Protein AF-A0A914HSD2-F1 (afdb_monomer_lite)

Structure (mmCIF, N/CA/C/O backbone):
data_AF-A0A914HSD2-F1
#
_entry.id   AF-A0A914HSD2-F1
#
loop_
_atom_site.group_PDB
_atom_site.id
_atom_site.type_symbol
_atom_site.label_atom_id
_atom_site.label_alt_id
_atom_site.label_comp_id
_atom_site.label_asym_id
_atom_site.label_entity_id
_atom_site.label_seq_id
_atom_site.pdbx_PDB_ins_code
_atom_site.Cartn_x
_atom_site.Cartn_y
_atom_site.Cartn_z
_atom_site.occupancy
_atom_site.B_iso_or_equiv
_atom_site.auth_seq_id
_atom_site.auth_comp_id
_atom_site.auth_asym_id
_atom_site.auth_atom_id
_atom_site.pdbx_PDB_model_num
ATOM 1 N N . MET A 1 1 ? 16.384 67.967 8.293 1.00 44.09 1 MET A N 1
ATOM 2 C CA . MET A 1 1 ? 16.873 67.241 7.098 1.00 44.09 1 MET A CA 1
ATOM 3 C C . MET A 1 1 ? 16.297 65.832 7.195 1.00 44.09 1 MET A C 1
ATOM 5 O O . MET A 1 1 ? 16.687 65.128 8.105 1.00 44.09 1 MET A O 1
ATOM 9 N N . LYS A 1 2 ? 15.168 65.457 6.571 1.00 60.72 2 LYS A N 1
ATOM 10 C CA . LYS A 1 2 ? 14.928 65.227 5.128 1.00 60.72 2 LYS A CA 1
ATOM 11 C C . LYS A 1 2 ? 16.154 64.627 4.438 1.00 60.72 2 LYS A C 1
ATOM 13 O O . LYS A 1 2 ? 17.078 65.390 4.214 1.00 60.72 2 LYS A O 1
ATOM 18 N N . TYR A 1 3 ? 16.138 63.322 4.150 1.00 44.22 3 TYR A N 1
ATOM 19 C CA . TYR A 1 3 ? 16.200 62.764 2.791 1.00 44.22 3 TYR A CA 1
ATOM 20 C C . TYR A 1 3 ? 15.709 61.309 2.767 1.00 44.22 3 TYR A C 1
ATOM 22 O O . TYR A 1 3 ? 15.822 60.561 3.732 1.00 44.22 3 TYR A O 1
ATOM 30 N N . SER A 1 4 ? 15.094 60.996 1.637 1.00 52.50 4 SER A N 1
ATOM 31 C CA . SER A 1 4 ? 14.402 59.787 1.215 1.00 52.50 4 SER A CA 1
ATOM 32 C C . SER A 1 4 ? 15.121 59.230 -0.013 1.00 52.50 4 SER A C 1
ATOM 34 O O . SER A 1 4 ? 15.393 60.026 -0.904 1.00 52.50 4 SER A O 1
ATOM 36 N N . GLU A 1 5 ? 15.312 57.915 -0.131 1.00 51.34 5 GLU A N 1
ATOM 37 C CA . GLU A 1 5 ? 15.675 57.228 -1.391 1.00 51.34 5 GLU A CA 1
ATOM 38 C C . GLU A 1 5 ? 15.352 55.728 -1.226 1.00 51.34 5 GLU A C 1
ATOM 40 O O . GLU A 1 5 ? 15.910 55.058 -0.368 1.00 51.34 5 GLU A O 1
ATOM 45 N N . LYS A 1 6 ? 14.202 55.244 -1.717 1.00 55.50 6 LYS A N 1
ATOM 46 C CA . LYS A 1 6 ? 13.920 54.684 -3.058 1.00 55.50 6 LYS A CA 1
ATOM 47 C C . LYS A 1 6 ? 14.786 53.469 -3.433 1.00 55.50 6 LYS A C 1
ATOM 49 O O . LYS A 1 6 ? 15.810 53.610 -4.084 1.00 55.50 6 LYS A O 1
ATOM 54 N N . ALA A 1 7 ? 14.273 52.270 -3.149 1.00 49.66 7 ALA A N 1
ATOM 55 C CA . ALA A 1 7 ? 14.663 51.038 -3.835 1.00 49.66 7 ALA A CA 1
ATOM 56 C C . ALA A 1 7 ? 13.572 50.663 -4.853 1.00 49.66 7 ALA A C 1
ATOM 58 O O . ALA A 1 7 ? 12.463 50.271 -4.486 1.00 49.66 7 ALA A O 1
ATOM 59 N N . GLY A 1 8 ? 13.875 50.841 -6.141 1.00 50.25 8 GLY A N 1
ATOM 60 C CA . GLY A 1 8 ? 13.064 50.360 -7.255 1.00 50.25 8 GLY A CA 1
ATOM 61 C C . GLY A 1 8 ? 13.482 48.941 -7.632 1.00 50.25 8 GLY A C 1
ATOM 62 O O . GLY A 1 8 ? 14.566 48.745 -8.166 1.00 50.25 8 GLY A O 1
ATOM 63 N N . GLY A 1 9 ? 12.622 47.961 -7.355 1.00 51.41 9 GLY A N 1
ATOM 64 C CA . GLY A 1 9 ? 12.762 46.588 -7.839 1.00 51.41 9 GLY A CA 1
ATOM 65 C C . GLY A 1 9 ? 11.861 46.361 -9.049 1.00 51.41 9 GLY A C 1
ATOM 66 O O . GLY A 1 9 ? 10.637 46.316 -8.921 1.00 51.41 9 GLY A O 1
ATOM 67 N N . THR A 1 10 ? 12.457 46.228 -10.230 1.00 52.94 10 THR A N 1
ATOM 68 C CA . THR A 1 10 ? 11.781 45.826 -11.465 1.00 52.94 10 THR A CA 1
ATOM 69 C C . THR A 1 10 ? 11.385 44.350 -11.376 1.00 52.94 10 THR A C 1
ATOM 71 O O . THR A 1 10 ? 12.225 43.456 -11.322 1.00 52.94 10 THR A O 1
ATOM 74 N N . LYS A 1 11 ? 10.076 44.075 -11.348 1.00 44.94 11 LYS A N 1
ATOM 75 C CA . LYS A 1 11 ? 9.539 42.713 -11.455 1.00 44.94 11 LYS A CA 1
ATOM 76 C C . LYS A 1 11 ? 9.678 42.231 -12.898 1.00 44.94 11 LYS A C 1
ATOM 78 O O . LYS A 1 11 ? 8.944 42.684 -13.775 1.00 44.94 11 LYS A O 1
ATOM 83 N N . ALA A 1 12 ? 10.600 41.302 -13.133 1.00 50.25 12 ALA A N 1
ATOM 84 C CA . ALA A 1 12 ? 10.649 40.530 -14.365 1.00 50.25 12 ALA A CA 1
ATOM 85 C C . ALA A 1 12 ? 9.404 39.630 -14.457 1.00 50.25 12 ALA A C 1
ATOM 87 O O . ALA A 1 12 ? 9.080 38.884 -13.533 1.00 50.25 12 ALA A O 1
ATOM 88 N N . LYS A 1 13 ? 8.6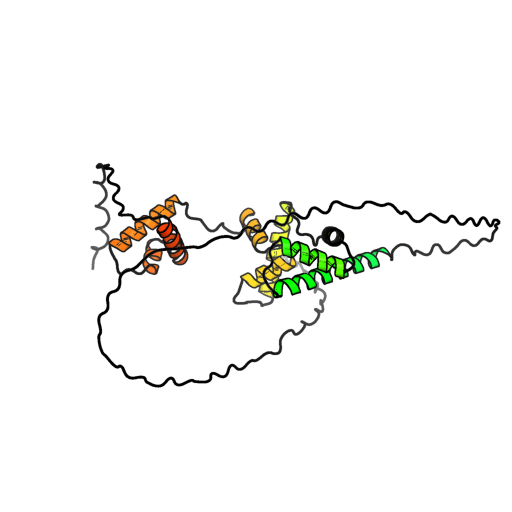84 39.741 -15.574 1.00 60.56 13 LYS A N 1
ATOM 89 C CA . LYS A 1 13 ? 7.524 38.914 -15.917 1.00 60.56 13 LYS A CA 1
ATOM 90 C C . LYS A 1 13 ? 8.030 37.531 -16.361 1.00 60.56 13 LYS A C 1
ATOM 92 O O . LYS A 1 13 ? 8.818 37.490 -17.306 1.00 60.56 13 LYS A O 1
ATOM 97 N N . PRO A 1 14 ? 7.621 36.419 -15.727 1.00 58.62 14 PRO A N 1
ATOM 98 C CA . PRO A 1 14 ? 8.045 35.096 -16.169 1.00 58.62 14 PRO A CA 1
ATOM 99 C C . PRO A 1 14 ? 7.424 34.737 -17.534 1.00 58.62 14 PRO A C 1
ATOM 101 O O . PRO A 1 14 ? 6.339 35.231 -17.870 1.00 58.62 14 PRO A O 1
ATOM 104 N N . PRO A 1 15 ? 8.114 33.905 -18.336 1.00 55.47 15 PRO A N 1
ATOM 105 C CA . PRO A 1 15 ? 7.670 33.514 -19.666 1.00 55.47 15 PRO A CA 1
ATOM 106 C C . PRO A 1 15 ? 6.387 32.680 -19.606 1.00 55.47 15 PRO A C 1
ATOM 108 O O . PRO A 1 15 ? 6.179 31.847 -18.727 1.00 55.47 15 PRO A O 1
ATOM 111 N N . ASN A 1 16 ? 5.518 32.945 -20.576 1.00 47.56 16 ASN A N 1
ATOM 112 C CA . ASN A 1 16 ? 4.202 32.347 -20.729 1.00 47.56 16 ASN A CA 1
ATOM 113 C C . ASN A 1 16 ? 4.356 30.880 -21.178 1.00 47.56 16 ASN A C 1
ATOM 115 O O . ASN A 1 16 ? 4.526 30.607 -22.367 1.00 47.56 16 ASN A O 1
ATOM 119 N N . LEU A 1 17 ? 4.354 29.943 -20.226 1.00 44.69 17 LEU A N 1
ATOM 120 C CA . LEU A 1 17 ? 4.334 28.506 -20.502 1.00 44.69 17 LEU A CA 1
ATOM 121 C C . LEU A 1 17 ? 2.948 28.120 -21.025 1.00 44.69 17 LEU A C 1
ATOM 123 O O . LEU A 1 17 ? 1.971 28.025 -20.283 1.00 44.69 17 LEU A O 1
ATOM 127 N N . LYS A 1 18 ? 2.871 27.922 -22.340 1.00 53.47 18 LYS A N 1
ATOM 128 C CA . LYS A 1 18 ? 1.690 27.427 -23.044 1.00 53.47 18 LYS A CA 1
ATOM 129 C C . LYS A 1 18 ? 1.504 25.949 -22.683 1.00 53.47 18 LYS A C 1
ATOM 131 O O . LYS A 1 18 ? 2.162 25.085 -23.254 1.00 53.47 18 LYS A O 1
ATOM 136 N N . MET A 1 19 ? 0.653 25.667 -21.699 1.00 52.56 19 MET A N 1
ATOM 137 C CA . MET A 1 19 ? 0.287 24.296 -21.342 1.00 52.56 19 MET A CA 1
ATOM 138 C C . MET A 1 19 ? -0.487 23.611 -22.485 1.00 52.56 19 MET A C 1
ATOM 140 O O . MET A 1 19 ? -1.334 24.259 -23.109 1.00 52.56 19 MET A O 1
ATOM 144 N N . PRO A 1 20 ? -0.241 22.315 -22.760 1.00 55.56 20 PRO A N 1
ATOM 145 C CA . PRO A 1 20 ? -1.068 21.530 -23.670 1.00 55.56 20 PRO A CA 1
ATOM 146 C C . PRO A 1 20 ? -2.467 21.297 -23.079 1.00 55.56 20 PRO A C 1
ATOM 148 O O . PRO A 1 20 ? -2.640 21.176 -21.865 1.00 55.56 20 PRO A O 1
ATOM 151 N N . ALA A 1 21 ? -3.472 21.269 -23.956 1.00 52.69 21 ALA A N 1
ATOM 152 C CA . ALA A 1 21 ? -4.875 21.109 -23.590 1.00 52.69 21 ALA A CA 1
ATOM 153 C C . ALA A 1 21 ? -5.136 19.766 -22.873 1.00 52.69 21 ALA A C 1
ATOM 155 O O . ALA A 1 21 ? -4.546 18.753 -23.253 1.00 52.69 21 ALA A O 1
ATOM 156 N N . PRO A 1 22 ? -6.035 19.728 -21.872 1.00 45.62 22 PRO A N 1
ATOM 157 C CA . PRO A 1 22 ? -6.409 18.487 -21.208 1.00 45.62 22 PRO A CA 1
ATOM 158 C C . PRO A 1 22 ? -7.180 17.573 -22.167 1.00 45.62 22 PRO A C 1
ATOM 160 O O . PRO A 1 22 ? -8.190 17.962 -22.757 1.00 45.62 22 PRO A O 1
ATOM 163 N N . THR A 1 23 ? -6.702 16.339 -22.305 1.00 51.25 23 THR A N 1
ATOM 164 C CA . THR A 1 23 ? -7.373 15.269 -23.046 1.00 51.25 23 THR A CA 1
ATOM 165 C C . THR A 1 23 ? -8.713 14.944 -22.386 1.00 51.25 23 THR A C 1
ATOM 167 O O . THR A 1 23 ? -8.767 14.491 -21.243 1.00 51.25 23 THR A O 1
ATOM 170 N N . ASN A 1 24 ? -9.798 15.180 -23.123 1.00 44.50 24 ASN A N 1
ATOM 171 C CA . ASN A 1 24 ? -11.169 14.833 -22.757 1.00 44.50 24 ASN A CA 1
ATOM 172 C C . ASN A 1 24 ? -11.310 13.306 -22.614 1.00 44.50 24 ASN A C 1
ATOM 174 O O . ASN A 1 24 ? -11.428 12.598 -23.611 1.00 44.50 24 ASN A O 1
ATOM 178 N N . PHE A 1 25 ? -11.335 12.796 -21.383 1.00 45.09 25 PHE A N 1
ATOM 179 C CA . PHE A 1 25 ? -11.810 11.445 -21.086 1.00 45.09 25 PHE A CA 1
ATOM 180 C C . PHE A 1 25 ? -13.113 11.537 -20.301 1.00 45.09 25 PHE A C 1
ATOM 182 O O . PHE A 1 25 ? -13.110 11.720 -19.086 1.00 45.09 25 PHE A O 1
ATOM 189 N N . GLY A 1 26 ? -14.235 11.387 -21.002 1.00 41.84 26 GLY A N 1
ATOM 190 C CA . GLY A 1 26 ? -15.508 11.127 -20.345 1.00 41.84 26 GLY A CA 1
ATOM 191 C C . GLY A 1 26 ? -16.720 11.443 -21.197 1.00 41.84 26 GLY A C 1
ATOM 192 O O . GLY A 1 26 ? -17.300 12.505 -21.021 1.00 41.84 26 GLY A O 1
ATOM 193 N N . GLN A 1 27 ? -17.157 10.495 -22.031 1.00 40.59 27 GLN A N 1
ATOM 194 C CA . GLN A 1 27 ? -18.577 10.328 -22.355 1.00 40.59 27 GLN A CA 1
ATOM 195 C C . GLN A 1 27 ? -18.916 8.850 -22.595 1.00 40.59 27 GLN A C 1
ATOM 197 O O . GLN A 1 27 ? -18.142 8.120 -23.205 1.00 40.59 27 GLN A O 1
ATOM 202 N N . ASN A 1 28 ? -20.122 8.490 -22.141 1.00 39.31 28 ASN A N 1
ATOM 203 C CA . ASN A 1 28 ? -20.866 7.237 -22.304 1.00 39.31 28 ASN A CA 1
ATOM 204 C C . ASN A 1 28 ? -20.422 6.038 -21.458 1.00 39.31 28 ASN A C 1
ATOM 206 O O . ASN A 1 28 ? -19.431 5.396 -21.764 1.00 39.31 28 ASN A O 1
ATOM 210 N N . VAL A 1 29 ? -21.234 5.672 -20.453 1.00 43.09 29 VAL A N 1
ATOM 211 C CA . VAL A 1 29 ? -22.398 4.788 -20.674 1.00 43.09 29 VAL A CA 1
ATOM 212 C C . VAL A 1 29 ? -23.499 5.108 -19.648 1.00 43.09 29 VAL A C 1
ATOM 214 O O . VAL A 1 29 ? -23.297 4.986 -18.443 1.00 43.09 29 VAL A O 1
ATOM 217 N N . HIS A 1 30 ? -24.670 5.532 -20.126 1.00 39.72 30 HIS A N 1
ATOM 218 C CA . HIS A 1 30 ? -25.914 5.588 -19.356 1.00 39.72 30 HIS A CA 1
ATOM 219 C C . HIS A 1 30 ? -26.610 4.231 -19.548 1.00 39.72 30 HIS A C 1
ATOM 221 O O . HIS A 1 30 ? -26.885 3.845 -20.683 1.00 39.72 30 HIS A O 1
ATOM 227 N N . HIS A 1 31 ? -26.846 3.472 -18.478 1.00 45.62 31 HIS A N 1
ATOM 228 C CA . HIS A 1 31 ? -27.720 2.297 -18.518 1.00 45.62 31 HIS A CA 1
ATOM 229 C C . HIS A 1 31 ? -28.904 2.537 -17.585 1.00 45.62 31 HIS A C 1
ATOM 231 O O . HIS A 1 31 ? -28.764 2.570 -16.363 1.00 45.62 31 HIS A O 1
ATOM 237 N N . GLN A 1 32 ? -30.061 2.739 -18.216 1.00 38.09 32 GLN A N 1
ATOM 238 C CA . GLN A 1 32 ? -31.385 2.602 -17.625 1.00 38.09 32 GLN A CA 1
ATOM 239 C C . GLN A 1 32 ? -31.531 1.185 -17.066 1.00 38.09 32 GLN A C 1
ATOM 241 O O . GLN A 1 32 ? -31.312 0.206 -17.775 1.00 38.09 32 GLN A O 1
ATOM 246 N N . ILE A 1 33 ? -31.909 1.083 -15.795 1.00 44.09 33 ILE A N 1
ATOM 247 C CA . ILE A 1 33 ? -32.401 -0.160 -15.206 1.00 44.09 33 ILE A CA 1
ATOM 248 C C . ILE A 1 33 ? -33.897 0.041 -14.991 1.00 44.09 33 ILE A C 1
ATOM 250 O O . ILE A 1 33 ? -34.313 0.684 -14.023 1.00 44.09 33 ILE A O 1
ATOM 254 N N . ASP A 1 34 ? -34.688 -0.499 -15.913 1.00 36.62 34 ASP A N 1
ATOM 255 C CA . ASP A 1 34 ? -36.131 -0.635 -15.761 1.00 36.62 34 ASP A CA 1
ATOM 256 C C . ASP A 1 34 ? -36.434 -1.669 -14.671 1.00 36.62 34 ASP A C 1
ATOM 258 O O . ASP A 1 34 ? -36.041 -2.836 -14.741 1.00 36.62 34 ASP A O 1
ATOM 262 N N . ARG A 1 35 ? -37.140 -1.225 -13.629 1.00 38.66 35 ARG A N 1
ATOM 263 C CA . ARG A 1 35 ? -37.704 -2.094 -12.595 1.00 38.66 35 ARG A CA 1
ATOM 264 C C . ARG A 1 35 ? -39.019 -2.668 -13.107 1.00 38.66 35 ARG A C 1
ATOM 266 O O . ARG A 1 35 ? -40.023 -1.961 -13.129 1.00 38.66 35 ARG A O 1
ATOM 273 N N . GLN A 1 36 ? -39.035 -3.953 -13.451 1.00 41.47 36 GLN A N 1
ATOM 274 C CA . GLN A 1 36 ? -40.290 -4.689 -13.569 1.00 41.47 36 GLN A CA 1
ATOM 275 C C . GLN A 1 36 ? -40.781 -5.140 -12.192 1.00 41.47 36 GLN A C 1
ATOM 277 O O . GLN A 1 36 ? -40.080 -5.781 -11.411 1.00 41.47 36 GLN A O 1
ATOM 282 N N . ASN A 1 37 ? -42.012 -4.731 -11.917 1.00 37.03 37 ASN A N 1
ATOM 283 C CA . ASN A 1 37 ? -42.792 -4.947 -10.715 1.00 37.03 37 ASN A CA 1
ATOM 284 C C . ASN A 1 37 ? -43.479 -6.319 -10.842 1.00 37.03 37 ASN A C 1
ATOM 286 O O . ASN A 1 37 ? -44.374 -6.466 -11.670 1.00 37.03 37 ASN A O 1
ATOM 290 N N . THR A 1 38 ? -43.052 -7.330 -10.078 1.00 41.12 38 THR A N 1
ATOM 291 C CA . THR A 1 38 ? -43.742 -8.634 -10.036 1.00 41.12 38 THR A CA 1
ATOM 292 C C . THR A 1 38 ? -44.566 -8.727 -8.759 1.00 41.12 38 THR A C 1
ATOM 294 O O . THR A 1 38 ? -44.042 -8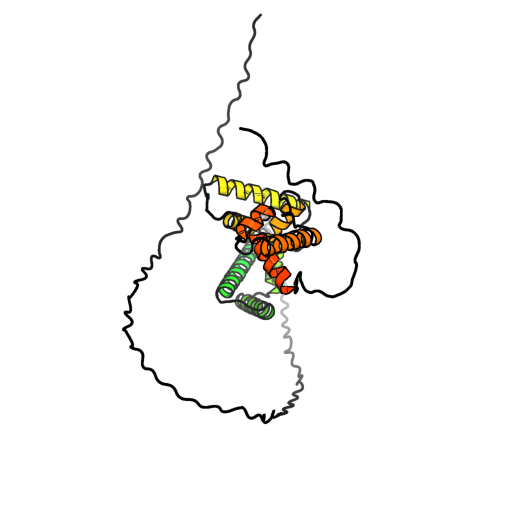.737 -7.647 1.00 41.12 38 THR A O 1
ATOM 297 N N . GLN A 1 39 ? -45.875 -8.757 -8.963 1.00 39.94 39 GLN A N 1
ATOM 298 C CA . GLN A 1 39 ? -46.938 -8.854 -7.976 1.00 39.94 39 GLN A CA 1
ATOM 299 C C . GLN A 1 39 ? -47.054 -10.321 -7.531 1.00 39.94 39 GLN A C 1
ATOM 301 O O . GLN A 1 39 ? -47.440 -11.172 -8.329 1.00 39.94 39 GLN A O 1
ATOM 306 N N . ILE A 1 40 ? -46.685 -10.640 -6.285 1.00 40.75 40 ILE A N 1
ATOM 307 C CA . ILE A 1 40 ? -46.896 -11.981 -5.718 1.00 40.75 40 ILE A CA 1
ATOM 308 C C . ILE A 1 40 ? -48.236 -11.993 -4.988 1.00 40.75 40 ILE A C 1
ATOM 310 O O . ILE A 1 40 ? -48.463 -11.232 -4.047 1.00 40.75 40 ILE A O 1
ATOM 314 N N . GLY A 1 41 ? -49.122 -12.845 -5.500 1.00 35.53 41 GLY A N 1
ATOM 315 C CA . GLY A 1 41 ? -50.454 -13.106 -4.987 1.00 35.53 41 GLY A CA 1
ATOM 316 C C . GLY A 1 41 ? -50.460 -13.846 -3.652 1.00 35.53 41 GLY A C 1
ATOM 317 O O . GLY A 1 41 ? -49.510 -14.516 -3.254 1.00 35.53 41 GLY A O 1
ATOM 318 N N . GLN A 1 42 ? -51.591 -13.666 -2.986 1.00 38.94 42 GLN A N 1
ATOM 319 C CA . GLN A 1 42 ? -52.006 -14.243 -1.718 1.00 38.94 42 GLN A CA 1
ATOM 320 C C . GLN A 1 42 ? -52.049 -15.777 -1.783 1.00 38.94 42 GLN A C 1
ATOM 322 O O . GLN A 1 42 ? -52.524 -16.341 -2.766 1.00 38.94 42 GLN A O 1
ATOM 327 N N . ILE A 1 43 ? -51.612 -16.439 -0.710 1.00 39.62 43 ILE A N 1
ATOM 328 C CA . ILE A 1 43 ? -51.926 -17.844 -0.430 1.00 39.62 43 ILE A CA 1
ATOM 329 C C . ILE A 1 43 ? -52.427 -17.902 1.017 1.00 39.62 43 ILE A C 1
ATOM 331 O O . ILE A 1 43 ? -51.756 -17.422 1.932 1.00 39.62 43 ILE A O 1
ATOM 335 N N . GLU A 1 44 ? -53.639 -18.425 1.186 1.00 41.09 44 GLU A N 1
ATOM 336 C CA . GLU A 1 44 ? -54.324 -18.645 2.462 1.00 41.09 44 GLU A CA 1
ATOM 337 C C . GLU A 1 44 ? -53.661 -19.750 3.310 1.00 41.09 44 GLU A C 1
ATOM 339 O O . GLU A 1 44 ? -52.963 -20.613 2.770 1.00 41.09 44 GLU A O 1
ATOM 344 N N . PRO A 1 45 ? -53.891 -19.770 4.638 1.00 50.28 45 PRO A N 1
ATOM 345 C CA . PRO A 1 45 ? -53.376 -20.808 5.521 1.00 50.28 45 PRO A CA 1
ATOM 346 C C . PRO A 1 45 ? -54.351 -21.989 5.623 1.00 50.28 45 PRO A C 1
ATOM 348 O O . PRO A 1 45 ? -55.537 -21.794 5.873 1.00 50.28 45 PRO A O 1
ATOM 351 N N . ASN A 1 46 ? -53.839 -23.219 5.547 1.00 33.25 46 ASN A N 1
ATOM 352 C CA . ASN A 1 46 ? -54.559 -24.395 6.036 1.00 33.25 46 ASN A CA 1
ATOM 353 C C . ASN A 1 46 ? -53.775 -25.076 7.161 1.00 33.25 46 ASN A C 1
ATOM 355 O O . ASN A 1 46 ? -52.598 -25.403 7.022 1.00 33.25 46 ASN A O 1
ATOM 359 N N . SER A 1 47 ? -54.479 -25.264 8.277 1.00 38.16 47 SER A N 1
ATOM 360 C CA . SER A 1 47 ? -54.094 -26.102 9.413 1.00 38.16 47 SER A CA 1
ATOM 361 C C . SER A 1 47 ? -54.185 -27.581 9.042 1.00 38.16 47 SER A C 1
ATOM 363 O O . SER A 1 47 ? -55.044 -27.958 8.247 1.00 38.16 47 SER A O 1
ATOM 365 N N . THR A 1 48 ? -53.385 -28.433 9.683 1.00 34.00 48 THR A N 1
ATOM 366 C CA . THR A 1 48 ? -53.833 -29.417 10.698 1.00 34.00 48 THR A CA 1
ATOM 367 C C . THR A 1 48 ? -52.664 -30.345 11.047 1.00 34.00 48 THR A C 1
ATOM 369 O O . THR A 1 48 ? -51.903 -30.767 10.179 1.00 34.00 48 THR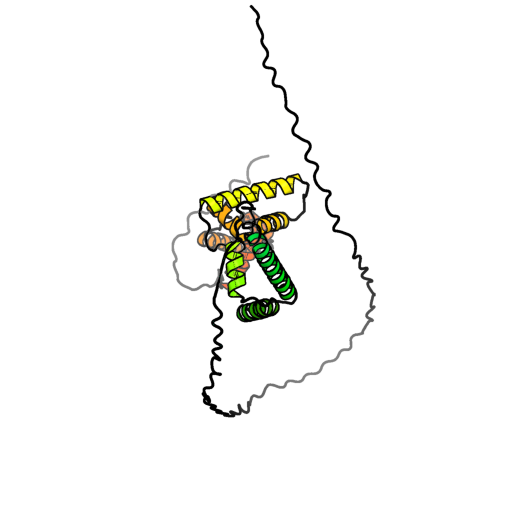 A O 1
ATOM 372 N N . ASP A 1 49 ? -52.552 -30.626 12.341 1.00 40.12 49 ASP A N 1
ATOM 373 C CA . ASP A 1 49 ? -51.668 -31.572 13.016 1.00 40.12 49 ASP A CA 1
ATOM 374 C C . ASP A 1 49 ? -51.513 -32.940 12.333 1.00 40.12 49 ASP A C 1
ATOM 376 O O . ASP A 1 49 ? -52.492 -33.513 11.852 1.00 40.12 49 ASP A O 1
ATOM 380 N N . GLN A 1 50 ? -50.317 -33.537 12.449 1.00 37.97 50 GLN A N 1
ATOM 381 C CA . GLN A 1 50 ? -50.194 -34.907 12.959 1.00 37.97 50 GLN A CA 1
ATOM 382 C C . GLN A 1 50 ? -48.764 -35.296 13.369 1.00 37.97 50 GLN A C 1
ATOM 384 O O . GLN A 1 50 ? -47.767 -34.970 12.731 1.00 37.97 50 GLN A O 1
ATOM 389 N N . LEU A 1 51 ? -48.741 -36.004 14.496 1.00 35.59 51 LEU A N 1
ATOM 390 C CA . LEU A 1 51 ? -47.632 -36.603 15.227 1.00 35.59 51 LEU A CA 1
ATOM 391 C C . LEU A 1 51 ? -46.910 -37.693 14.419 1.00 35.59 51 LEU A C 1
ATOM 393 O O . LEU A 1 51 ? -47.542 -38.444 13.683 1.00 35.59 51 LEU A O 1
ATOM 397 N N . GLY A 1 52 ? -45.609 -37.862 14.664 1.00 32.66 52 GLY A N 1
ATOM 398 C CA . GLY A 1 52 ? -44.858 -39.024 14.188 1.00 32.66 52 GLY A CA 1
ATOM 399 C C . GLY A 1 52 ? -43.388 -38.990 14.593 1.00 32.66 52 GLY A C 1
ATOM 400 O O . GLY A 1 52 ? -42.553 -38.466 13.867 1.00 32.66 52 GLY A O 1
ATOM 401 N N . GLN A 1 53 ? -43.088 -39.548 15.766 1.00 38.91 53 GLN A N 1
ATOM 402 C CA . GLN A 1 53 ? -41.738 -39.888 16.217 1.00 38.91 53 GLN A CA 1
ATOM 403 C C . GLN A 1 53 ? -41.122 -40.957 15.306 1.00 38.91 53 GLN A C 1
ATOM 405 O O . GLN A 1 53 ? -41.773 -41.975 15.085 1.00 38.91 53 GLN A O 1
ATOM 410 N N . ILE A 1 54 ? -39.859 -40.795 14.892 1.00 37.50 54 ILE A N 1
ATOM 411 C CA . ILE A 1 54 ? -38.941 -41.924 14.669 1.00 37.50 54 ILE A CA 1
ATOM 412 C C . ILE A 1 54 ? -37.507 -41.466 14.983 1.00 37.50 54 ILE A C 1
ATOM 414 O O . ILE A 1 54 ? -37.008 -40.508 14.394 1.00 37.50 54 ILE A O 1
ATOM 418 N N . ASP A 1 55 ? -36.884 -42.154 15.937 1.00 39.81 55 ASP A N 1
ATOM 419 C CA . ASP A 1 55 ? -35.484 -42.028 16.358 1.00 39.81 55 ASP A CA 1
ATOM 420 C C . ASP A 1 55 ? -34.515 -42.774 15.399 1.00 39.81 55 ASP A C 1
ATOM 422 O O . ASP A 1 55 ? -34.958 -43.556 14.549 1.00 39.81 55 ASP A O 1
ATOM 426 N N . PRO A 1 56 ? -33.187 -42.552 15.513 1.00 51.41 56 PRO A N 1
ATOM 427 C CA . PRO A 1 56 ? -32.198 -42.801 14.468 1.00 51.41 56 PRO A CA 1
ATOM 428 C C . PRO A 1 56 ? -31.588 -44.208 14.515 1.00 51.41 56 PRO A C 1
ATOM 430 O O . PRO A 1 56 ? -31.430 -44.808 15.579 1.00 51.41 56 PRO A O 1
ATOM 433 N N . LYS A 1 57 ? -31.130 -44.702 13.357 1.00 33.94 57 LYS A N 1
ATOM 434 C CA . LYS A 1 57 ? -30.173 -45.815 13.277 1.00 33.94 57 LYS A CA 1
ATOM 435 C C . LYS A 1 57 ? -29.045 -45.516 12.289 1.00 33.94 57 LYS A C 1
ATOM 437 O O . LYS A 1 57 ? -29.252 -45.377 11.091 1.00 33.94 57 LYS A O 1
ATOM 442 N N . THR A 1 58 ? -27.881 -45.351 12.902 1.00 36.66 58 THR A N 1
ATOM 443 C CA . THR A 1 58 ? -26.532 -45.823 12.579 1.00 36.66 58 THR A CA 1
ATOM 444 C C . THR A 1 58 ? -26.296 -46.572 11.258 1.00 36.66 58 THR A C 1
ATOM 446 O O . THR A 1 58 ? -27.052 -47.462 10.885 1.00 36.66 58 THR A O 1
ATOM 449 N N . GLU A 1 59 ? -25.076 -46.336 10.754 1.00 33.44 59 GLU A N 1
ATOM 450 C CA . GLU A 1 59 ? -24.142 -47.338 10.211 1.00 33.44 59 GLU A CA 1
ATOM 451 C C . GLU A 1 59 ? -24.108 -47.559 8.681 1.00 33.44 59 GLU A C 1
ATOM 453 O O . GLU A 1 59 ? -25.001 -48.147 8.088 1.00 33.44 59 GLU A O 1
ATOM 458 N N . GLN A 1 60 ? -22.996 -47.123 8.066 1.00 35.72 60 GLN A N 1
ATOM 459 C CA . GLN A 1 60 ? -21.977 -47.961 7.395 1.00 35.72 60 GLN A CA 1
ATOM 460 C C . GLN A 1 60 ? -21.421 -47.345 6.098 1.00 35.72 60 GLN A C 1
ATOM 462 O O . GLN A 1 60 ? -22.103 -47.201 5.088 1.00 35.72 60 GLN A O 1
ATOM 467 N N . ASN A 1 61 ? -20.120 -47.035 6.147 1.00 44.50 61 ASN A N 1
ATOM 468 C CA . ASN A 1 61 ? -19.239 -46.920 4.983 1.00 44.50 61 ASN A CA 1
ATOM 469 C C . ASN A 1 61 ? -19.114 -48.272 4.262 1.00 44.50 61 ASN A C 1
ATOM 471 O O . ASN A 1 61 ? -19.079 -49.310 4.925 1.00 44.50 61 ASN A O 1
ATOM 475 N N . PRO A 1 62 ? -18.866 -48.248 2.945 1.00 53.84 62 PRO A N 1
ATOM 476 C CA . PRO A 1 62 ? -17.950 -49.210 2.320 1.00 53.84 62 PRO A CA 1
ATOM 477 C C . PRO A 1 62 ? -16.958 -48.496 1.352 1.00 53.84 62 PRO A C 1
ATOM 479 O O . PRO A 1 62 ? -17.065 -47.285 1.159 1.00 53.84 62 PRO A O 1
ATOM 482 N N . PRO A 1 63 ? -15.899 -49.161 0.842 1.00 45.88 63 PRO A N 1
ATOM 483 C CA . PRO A 1 63 ? -14.522 -48.771 1.137 1.00 45.88 63 PRO A CA 1
ATOM 484 C C . PRO A 1 63 ? -13.771 -48.134 -0.040 1.00 45.88 63 PRO A C 1
ATOM 486 O O . PRO A 1 63 ? -14.148 -48.239 -1.207 1.00 45.88 63 PRO A O 1
ATOM 489 N N . LEU A 1 64 ? -12.636 -47.527 0.316 1.00 38.97 64 LEU A N 1
ATOM 490 C CA . LEU A 1 64 ? -11.551 -47.130 -0.575 1.00 38.97 64 LEU A CA 1
ATOM 491 C C . LEU A 1 64 ? -11.059 -48.336 -1.383 1.00 38.97 64 LEU A C 1
ATOM 493 O O . LEU A 1 64 ? -10.648 -49.345 -0.816 1.00 38.97 64 LEU A O 1
ATOM 497 N N . THR A 1 65 ? -11.083 -48.205 -2.706 1.00 37.44 65 THR A N 1
ATOM 498 C CA . THR A 1 65 ? -10.346 -49.080 -3.617 1.00 37.44 65 THR A CA 1
ATOM 499 C C . THR A 1 65 ? -9.024 -48.408 -3.951 1.00 37.44 65 THR A C 1
ATOM 501 O O . THR A 1 65 ? -8.977 -47.358 -4.590 1.00 37.44 65 THR A O 1
ATOM 504 N N . GLU A 1 66 ? -7.953 -49.021 -3.461 1.00 36.56 66 GLU A N 1
ATOM 505 C CA . GLU A 1 66 ? -6.595 -48.820 -3.938 1.00 36.56 66 GLU A CA 1
ATOM 506 C C . GLU A 1 66 ? -6.494 -49.380 -5.362 1.00 36.56 66 GLU A C 1
ATOM 508 O O . GLU A 1 66 ? -7.038 -50.439 -5.685 1.00 36.56 66 GLU A O 1
ATOM 513 N N . SER A 1 67 ? -5.830 -48.651 -6.250 1.00 41.16 67 SER A N 1
ATOM 514 C CA . SER A 1 67 ? -5.366 -49.192 -7.522 1.00 41.16 67 SER A CA 1
ATOM 515 C C . SER A 1 67 ? -3.997 -48.608 -7.805 1.00 41.16 67 SER A C 1
ATOM 517 O O . SER A 1 67 ? -3.844 -47.456 -8.212 1.00 41.16 67 SER A O 1
ATOM 519 N N . ASP A 1 68 ? -3.017 -49.451 -7.513 1.00 41.78 68 ASP A N 1
ATOM 520 C CA . ASP A 1 68 ? -1.641 -49.377 -7.958 1.00 41.78 68 ASP A CA 1
ATOM 521 C C . ASP A 1 68 ? -1.565 -49.234 -9.478 1.00 41.78 68 ASP A C 1
ATOM 523 O O . ASP A 1 68 ? -2.083 -50.074 -10.209 1.00 41.78 68 ASP A O 1
ATOM 527 N N . HIS A 1 69 ? -0.817 -48.242 -9.956 1.00 43.34 69 HIS A N 1
ATOM 528 C CA . HIS A 1 69 ? -0.099 -48.367 -11.222 1.00 43.34 69 HIS A CA 1
ATOM 529 C C . HIS A 1 69 ? 1.262 -47.681 -11.122 1.00 43.34 69 HIS A C 1
ATOM 531 O O . HIS A 1 69 ? 1.453 -46.511 -11.453 1.00 43.34 69 HIS A O 1
ATOM 537 N N . SER A 1 70 ? 2.224 -48.481 -10.671 1.00 40.81 70 SER A N 1
ATOM 538 C CA . SER A 1 70 ? 3.648 -48.313 -10.924 1.00 40.81 70 SER A CA 1
ATOM 539 C C . SER A 1 70 ? 3.913 -48.438 -12.425 1.00 40.81 70 SER A C 1
ATOM 541 O O . SER A 1 70 ? 3.752 -49.509 -13.006 1.00 40.81 70 SER A O 1
ATOM 543 N N . GLY A 1 71 ? 4.334 -47.341 -13.046 1.00 35.59 71 GLY A N 1
ATOM 544 C CA . GLY A 1 71 ? 4.870 -47.307 -14.403 1.00 35.59 71 GLY A CA 1
ATOM 545 C C . GLY A 1 71 ? 6.173 -46.522 -14.401 1.00 35.59 71 GLY A C 1
ATOM 546 O O . GLY A 1 71 ? 6.178 -45.322 -14.660 1.00 35.59 71 GLY A O 1
ATOM 547 N N . GLN A 1 72 ? 7.265 -47.202 -14.052 1.00 40.75 72 GLN A N 1
ATOM 548 C CA . GLN A 1 72 ? 8.622 -46.741 -14.327 1.00 40.75 72 GLN A CA 1
ATOM 549 C C . GLN A 1 72 ? 8.823 -46.696 -15.846 1.00 40.75 72 GLN A C 1
ATOM 551 O O . GLN A 1 72 ? 8.659 -47.709 -16.521 1.00 40.75 72 GLN A O 1
ATOM 556 N N . ILE A 1 73 ? 9.210 -45.537 -16.375 1.00 45.41 73 ILE A N 1
ATOM 557 C CA . ILE A 1 73 ? 9.881 -45.432 -17.671 1.00 45.41 73 ILE A CA 1
ATOM 558 C C . ILE A 1 73 ? 11.164 -44.647 -17.411 1.00 45.41 73 ILE A C 1
ATOM 560 O O . ILE A 1 73 ? 11.134 -43.445 -17.147 1.00 45.41 73 ILE A O 1
ATOM 564 N N . GLU A 1 74 ? 12.275 -45.376 -17.408 1.00 43.53 74 GLU A N 1
ATOM 565 C CA . GLU A 1 74 ? 13.630 -44.834 -17.422 1.00 43.53 74 GLU A CA 1
ATOM 566 C C . GLU A 1 74 ? 14.024 -44.326 -18.826 1.00 43.53 74 GLU A C 1
ATOM 568 O O . GLU A 1 74 ? 13.354 -44.638 -19.816 1.00 43.53 74 GLU A O 1
ATOM 573 N N . PRO A 1 75 ? 15.076 -43.490 -18.914 1.00 49.19 75 PRO A N 1
ATOM 574 C CA . PRO A 1 75 ? 15.329 -42.618 -20.050 1.00 49.19 75 PRO A CA 1
ATOM 575 C C . PRO A 1 75 ? 16.197 -43.287 -21.120 1.00 49.19 75 PRO A C 1
ATOM 577 O O . PRO A 1 75 ? 17.244 -43.858 -20.822 1.00 49.19 75 PRO A O 1
ATOM 580 N N . ASN A 1 76 ? 15.827 -43.111 -22.388 1.00 37.28 76 ASN A N 1
ATOM 581 C CA . ASN A 1 76 ? 16.743 -43.368 -23.495 1.00 37.28 76 ASN A CA 1
ATOM 582 C C . ASN A 1 76 ? 17.565 -42.113 -23.792 1.00 37.28 76 ASN A C 1
ATOM 584 O O . ASN A 1 76 ? 17.087 -41.155 -24.401 1.00 37.28 76 ASN A O 1
ATOM 588 N N . SER A 1 77 ? 18.824 -42.171 -23.372 1.00 38.97 77 SER A N 1
ATOM 589 C CA . SER A 1 77 ? 19.931 -41.434 -23.968 1.00 38.97 77 SER A CA 1
ATOM 590 C C . SER A 1 77 ? 20.243 -42.029 -25.341 1.00 38.97 77 SER A C 1
ATOM 592 O O . SER A 1 77 ? 20.429 -43.239 -25.462 1.00 38.97 77 SER A O 1
ATOM 594 N N . SER A 1 78 ? 20.361 -41.197 -26.371 1.00 45.31 78 SER A N 1
ATOM 595 C CA . SER A 1 78 ? 21.271 -41.475 -27.484 1.00 45.31 78 SER A CA 1
ATOM 596 C C . SER A 1 78 ? 21.646 -40.188 -28.195 1.00 45.31 78 SER A C 1
ATOM 598 O O . SER A 1 78 ? 20.800 -39.416 -28.644 1.00 45.31 78 SER A O 1
ATOM 600 N N . ASP A 1 79 ? 22.958 -40.011 -28.228 1.00 44.53 79 ASP A N 1
ATOM 601 C CA . ASP A 1 79 ? 23.752 -39.111 -29.038 1.00 44.53 79 ASP A CA 1
ATOM 602 C C . ASP A 1 79 ? 23.230 -38.950 -30.465 1.00 44.53 79 ASP A C 1
ATOM 604 O O . ASP A 1 79 ? 22.883 -39.936 -31.111 1.00 44.53 79 ASP A O 1
ATOM 608 N N . GLN A 1 80 ? 23.295 -37.720 -30.982 1.00 43.56 80 GLN A N 1
ATOM 609 C CA . GLN A 1 80 ? 23.759 -37.458 -32.347 1.00 43.56 80 GLN A CA 1
ATOM 610 C C . GLN A 1 80 ? 24.016 -35.957 -32.549 1.00 43.56 80 GLN A C 1
ATOM 612 O O . GLN A 1 80 ? 23.108 -35.157 -32.770 1.00 43.56 80 GLN A O 1
ATOM 617 N N . ASN A 1 81 ? 25.297 -35.589 -32.476 1.00 46.72 81 ASN A N 1
ATOM 618 C CA . ASN A 1 81 ? 25.831 -34.373 -33.084 1.00 46.72 81 ASN A CA 1
ATOM 619 C C . ASN A 1 81 ? 25.733 -34.489 -34.616 1.00 46.72 81 ASN A C 1
ATOM 621 O O . ASN A 1 81 ? 26.154 -35.515 -35.155 1.00 46.72 81 ASN A O 1
ATOM 625 N N . PRO A 1 82 ? 25.288 -33.454 -35.344 1.00 62.69 82 PRO A N 1
ATOM 626 C CA . PRO A 1 82 ? 25.629 -33.305 -36.751 1.00 62.69 82 PRO A CA 1
ATOM 627 C C . PRO A 1 82 ? 27.008 -32.626 -36.913 1.00 62.69 82 PRO A C 1
ATOM 629 O O . PRO A 1 82 ? 27.377 -31.778 -36.096 1.00 62.69 82 PRO A O 1
ATOM 632 N N . PRO A 1 83 ? 27.789 -33.002 -37.943 1.00 55.47 83 PRO A N 1
ATOM 633 C CA . PRO A 1 83 ? 29.171 -32.568 -38.110 1.00 55.47 83 PRO A CA 1
ATOM 634 C C . PRO A 1 83 ? 29.290 -31.141 -38.657 1.00 55.47 83 PRO A C 1
ATOM 636 O O . PRO A 1 83 ? 28.483 -30.681 -39.465 1.00 55.47 83 PRO A O 1
ATOM 639 N N . LEU A 1 84 ? 30.366 -30.483 -38.227 1.00 41.47 84 LEU A N 1
ATOM 640 C CA . LEU A 1 84 ? 30.908 -29.250 -38.783 1.00 41.47 84 LEU A CA 1
ATOM 641 C C . LEU A 1 84 ? 31.364 -29.497 -40.227 1.00 41.47 84 LEU A C 1
ATOM 643 O O . LEU A 1 84 ? 32.213 -30.352 -40.471 1.00 41.47 84 LEU A O 1
ATOM 647 N N . THR A 1 85 ? 30.824 -28.737 -41.175 1.00 44.66 85 THR A N 1
ATOM 648 C CA . THR A 1 85 ? 31.417 -28.581 -42.506 1.00 44.66 85 THR A CA 1
ATOM 649 C C . THR A 1 85 ? 32.337 -27.371 -42.495 1.00 44.66 85 THR A C 1
ATOM 651 O O . THR A 1 85 ? 31.878 -26.230 -42.437 1.00 44.66 85 THR A O 1
ATOM 654 N N . GLU A 1 86 ? 33.634 -27.652 -42.551 1.00 43.28 86 GLU A N 1
ATOM 655 C CA . GLU A 1 86 ? 34.674 -26.718 -42.959 1.00 43.28 86 GLU A CA 1
ATOM 656 C C . GLU A 1 86 ? 34.502 -26.413 -44.455 1.00 43.28 86 GLU A C 1
ATOM 658 O O . GLU A 1 86 ? 34.199 -27.291 -45.267 1.00 43.28 86 GLU A O 1
ATOM 663 N N . SER A 1 87 ? 34.644 -25.150 -44.836 1.00 49.50 87 SER A N 1
ATOM 664 C CA . SER A 1 87 ? 34.818 -24.763 -46.233 1.00 49.50 87 SER A CA 1
ATOM 665 C C . SER A 1 87 ? 35.881 -23.687 -46.290 1.00 49.50 87 SER A C 1
ATOM 667 O O . SER A 1 87 ? 35.657 -22.527 -45.947 1.00 49.50 87 SER A O 1
ATOM 669 N N . ASP A 1 88 ? 37.054 -24.146 -46.703 1.00 46.34 88 ASP A N 1
ATOM 670 C CA . ASP A 1 88 ? 38.177 -23.358 -47.163 1.00 46.34 88 ASP A CA 1
ATOM 671 C C . ASP A 1 88 ? 37.771 -22.469 -48.340 1.00 46.34 88 ASP A C 1
ATOM 673 O O . ASP A 1 88 ? 37.338 -22.967 -49.377 1.00 46.34 88 ASP A O 1
ATOM 677 N N . HIS A 1 89 ? 38.034 -21.168 -48.240 1.00 49.38 89 HIS A N 1
ATOM 678 C CA . HIS A 1 89 ? 38.406 -20.375 -49.409 1.00 49.38 89 HIS A CA 1
ATOM 679 C C . HIS A 1 89 ? 39.477 -19.353 -49.031 1.00 49.38 89 HIS A C 1
ATOM 681 O O . HIS A 1 89 ? 39.207 -18.246 -48.574 1.00 49.38 89 HIS A O 1
ATOM 687 N N . SER A 1 90 ? 40.723 -19.766 -49.262 1.00 46.03 90 SER A N 1
ATOM 688 C CA . SER A 1 90 ? 41.868 -18.877 -49.421 1.00 46.03 90 SER A CA 1
ATOM 689 C C . SER A 1 90 ? 41.849 -18.311 -50.842 1.00 46.03 90 SER A C 1
ATOM 691 O O . SER A 1 90 ? 41.967 -19.060 -51.810 1.00 46.03 90 SER A O 1
ATOM 693 N N . GLY A 1 91 ? 41.711 -16.994 -50.964 1.00 43.06 91 GLY A N 1
ATOM 694 C CA . GLY A 1 91 ? 41.886 -16.237 -52.199 1.00 43.06 91 GLY A CA 1
ATOM 695 C C . GLY A 1 91 ? 42.566 -14.917 -51.860 1.00 43.06 91 GLY A C 1
ATOM 696 O O . GLY A 1 91 ? 42.043 -14.116 -51.095 1.00 43.06 91 GLY A O 1
ATOM 697 N N . GLN A 1 92 ? 43.782 -14.767 -52.361 1.00 46.19 92 GLN A N 1
ATOM 698 C CA . GLN A 1 92 ? 44.800 -13.806 -51.961 1.00 46.19 92 GLN A CA 1
ATOM 699 C C . GLN A 1 92 ? 44.843 -12.615 -52.949 1.00 46.19 92 GLN A C 1
ATOM 701 O O . GLN A 1 92 ? 44.518 -12.803 -54.119 1.00 46.19 92 GLN A O 1
ATOM 706 N N . ILE A 1 93 ? 45.385 -11.475 -52.480 1.00 42.47 93 ILE A N 1
ATOM 707 C CA . ILE A 1 93 ? 46.073 -10.374 -53.211 1.00 42.47 93 ILE A CA 1
ATOM 708 C C . ILE A 1 93 ? 45.334 -9.006 -53.312 1.00 42.47 93 ILE A C 1
ATOM 710 O O . ILE A 1 93 ? 44.345 -8.842 -54.020 1.00 42.47 93 ILE A O 1
ATOM 714 N N . GLU A 1 94 ? 45.913 -8.033 -52.582 1.00 44.22 94 GLU A N 1
ATOM 715 C CA . GLU A 1 94 ? 45.807 -6.547 -52.584 1.00 44.22 94 GLU A CA 1
ATOM 716 C C . GLU A 1 94 ? 46.322 -5.897 -53.918 1.00 44.22 94 GLU A C 1
ATOM 718 O O . GLU A 1 94 ? 46.661 -6.675 -54.808 1.00 44.22 94 GLU A O 1
ATOM 723 N N . PRO A 1 95 ? 46.512 -4.553 -54.131 1.00 57.72 95 PRO A N 1
ATOM 724 C CA . PRO A 1 95 ? 46.419 -3.387 -53.223 1.00 57.72 95 PRO A CA 1
ATOM 725 C C . PRO A 1 95 ? 45.841 -2.051 -53.780 1.00 57.72 95 PRO A C 1
ATOM 727 O O . PRO A 1 95 ? 45.653 -1.853 -54.974 1.00 57.72 95 PRO A O 1
ATOM 730 N N . ASN A 1 96 ? 45.686 -1.105 -52.839 1.00 39.59 96 ASN A N 1
ATOM 731 C CA . ASN A 1 96 ? 45.786 0.366 -52.926 1.00 39.59 96 ASN A CA 1
ATOM 732 C C . ASN A 1 96 ? 44.901 1.180 -53.893 1.00 39.59 96 ASN A C 1
ATOM 734 O O . ASN A 1 96 ? 45.111 1.190 -55.101 1.00 39.59 96 ASN A O 1
ATOM 738 N N . SER A 1 97 ? 44.109 2.091 -53.308 1.00 39.47 97 SER A N 1
ATOM 739 C CA . SER A 1 97 ? 44.361 3.530 -53.491 1.00 39.47 97 SER A CA 1
ATOM 740 C C . SER A 1 97 ? 43.690 4.395 -52.417 1.00 39.47 97 SER A C 1
ATOM 742 O O . SER A 1 97 ? 42.542 4.191 -52.036 1.00 39.47 97 SER A O 1
ATOM 744 N N . THR A 1 98 ? 44.485 5.346 -51.943 1.00 46.91 98 THR A N 1
ATOM 745 C CA . THR A 1 98 ? 44.235 6.454 -51.022 1.00 46.91 98 THR A CA 1
ATOM 746 C C . THR A 1 98 ? 42.980 7.265 -51.353 1.00 46.91 98 THR A C 1
ATOM 748 O O . THR A 1 98 ? 42.833 7.692 -52.489 1.00 46.91 98 THR A O 1
ATOM 751 N N . ASP A 1 99 ? 42.154 7.560 -50.344 1.00 47.66 99 ASP A N 1
ATOM 752 C CA . ASP A 1 99 ? 41.773 8.946 -50.039 1.00 47.66 99 ASP A CA 1
ATOM 753 C C . ASP A 1 99 ? 41.261 9.088 -48.597 1.00 47.66 99 ASP A C 1
ATOM 755 O O . ASP A 1 99 ? 40.232 8.556 -48.182 1.00 47.66 99 ASP A O 1
ATOM 759 N N . GLN A 1 100 ? 42.051 9.819 -47.813 1.00 53.06 100 GLN A N 1
ATOM 760 C CA . GLN A 1 100 ? 41.726 10.296 -46.479 1.00 53.06 100 GLN A CA 1
ATOM 761 C C . GLN A 1 100 ? 40.858 11.554 -46.601 1.00 53.06 100 GLN A C 1
ATOM 763 O O . GLN A 1 100 ? 41.386 12.607 -46.939 1.00 53.06 100 GLN A O 1
ATOM 768 N N . ASN A 1 101 ? 39.557 11.466 -46.310 1.00 52.56 101 ASN A N 1
ATOM 769 C CA . ASN A 1 101 ? 38.784 12.486 -45.574 1.00 52.56 101 ASN A CA 1
ATOM 770 C C . ASN A 1 101 ? 37.284 12.172 -45.610 1.00 52.56 101 ASN A C 1
ATOM 772 O O . ASN A 1 101 ? 36.534 12.715 -46.414 1.00 52.56 101 ASN A O 1
ATOM 776 N N . ALA A 1 102 ? 36.837 11.327 -44.686 1.00 51.94 102 ALA A N 1
ATOM 777 C CA . ALA A 1 102 ? 35.460 11.328 -44.204 1.00 51.94 102 ALA A CA 1
ATOM 778 C C . ALA A 1 102 ? 35.414 10.592 -42.860 1.00 51.94 102 ALA A C 1
ATOM 780 O O . ALA A 1 102 ? 34.841 9.515 -42.743 1.00 51.94 102 ALA A O 1
ATOM 781 N N . HIS A 1 103 ? 36.037 11.164 -41.825 1.00 49.59 103 HIS A N 1
ATOM 782 C CA . HIS A 1 103 ? 35.723 10.781 -40.446 1.00 49.59 103 HIS A CA 1
ATOM 783 C C . HIS A 1 103 ? 34.366 11.406 -40.083 1.00 49.59 103 HIS A C 1
ATOM 785 O O . HIS A 1 103 ? 34.278 12.344 -39.294 1.00 49.59 103 HIS A O 1
ATOM 791 N N . LEU A 1 104 ? 33.306 10.926 -40.736 1.00 50.44 104 LEU A N 1
ATOM 792 C CA . LEU A 1 104 ? 31.928 11.230 -40.387 1.00 50.44 104 LEU A CA 1
ATOM 793 C C . LEU A 1 104 ? 31.548 10.388 -39.170 1.00 50.44 104 LEU A C 1
ATOM 795 O O . LEU A 1 104 ? 31.739 9.178 -39.107 1.00 50.44 104 LEU A O 1
ATOM 799 N N . THR A 1 105 ? 31.066 11.101 -38.170 1.00 54.44 105 THR A N 1
ATOM 800 C CA . THR A 1 105 ? 30.486 10.644 -36.915 1.00 54.44 105 THR A CA 1
ATOM 801 C C . THR A 1 105 ? 29.249 9.776 -37.174 1.00 54.44 105 THR A C 1
ATOM 803 O O . THR A 1 105 ? 28.149 10.307 -37.298 1.00 54.44 105 THR A O 1
ATOM 806 N N . GLU A 1 106 ? 29.413 8.456 -37.267 1.00 52.69 106 GLU A N 1
ATOM 807 C CA . GLU A 1 106 ? 28.300 7.495 -37.414 1.00 52.69 106 GLU A CA 1
ATOM 808 C C . GLU A 1 106 ? 28.178 6.496 -36.241 1.00 52.69 106 GLU A C 1
ATOM 810 O O . GLU A 1 106 ? 27.451 5.514 -36.353 1.00 52.69 106 GLU A O 1
ATOM 815 N N . SER A 1 107 ? 28.832 6.717 -35.089 1.00 54.50 107 SER A N 1
ATOM 816 C CA . SER A 1 107 ? 28.854 5.707 -34.007 1.00 54.50 107 SER A CA 1
ATOM 817 C C . SER A 1 107 ? 27.840 5.863 -32.868 1.00 54.50 107 SER A C 1
ATOM 819 O O . SER A 1 107 ? 27.846 5.014 -31.986 1.00 54.50 107 SER A O 1
ATOM 821 N N . ASP A 1 108 ? 26.965 6.876 -32.851 1.00 57.38 108 ASP A N 1
ATOM 822 C CA . ASP A 1 108 ? 26.231 7.218 -31.609 1.00 57.38 108 ASP A CA 1
ATOM 823 C C . ASP A 1 108 ? 24.691 7.096 -31.705 1.00 57.38 108 ASP A C 1
ATOM 825 O O . ASP A 1 108 ? 23.957 7.585 -30.842 1.00 57.38 108 ASP A O 1
ATOM 829 N N . HIS A 1 109 ? 24.156 6.443 -32.745 1.00 59.12 109 HIS A N 1
ATOM 830 C CA . HIS A 1 109 ? 22.700 6.307 -32.944 1.00 59.12 109 HIS A CA 1
ATOM 831 C C . HIS A 1 109 ? 22.142 4.878 -32.829 1.00 59.12 109 HIS A C 1
ATOM 833 O O . HIS A 1 109 ? 20.921 4.719 -32.841 1.00 59.12 109 HIS A O 1
ATOM 839 N N . SER A 1 110 ? 22.975 3.844 -32.651 1.00 69.38 110 SER A N 1
ATOM 840 C CA . SER A 1 110 ? 22.491 2.463 -32.466 1.00 69.38 110 SER A CA 1
ATOM 841 C C . SER A 1 110 ? 21.867 2.220 -31.091 1.00 69.38 110 SER A C 1
ATOM 843 O O . SER A 1 110 ? 20.874 1.500 -30.986 1.00 69.38 110 SER A O 1
ATOM 845 N N . ASP A 1 111 ? 22.399 2.852 -30.044 1.00 73.00 111 ASP A N 1
ATOM 846 C CA . ASP A 1 111 ? 22.064 2.495 -28.658 1.00 73.00 111 ASP A CA 1
ATOM 847 C C . ASP A 1 111 ? 20.649 2.943 -28.263 1.00 73.00 111 ASP A C 1
ATOM 849 O O . ASP A 1 111 ? 19.953 2.274 -27.497 1.00 73.00 111 ASP A O 1
ATOM 853 N N . TYR A 1 112 ? 20.162 4.034 -28.863 1.00 81.12 112 TYR A N 1
ATOM 854 C CA . TYR A 1 112 ? 18.809 4.536 -28.614 1.00 81.12 112 TYR A CA 1
ATOM 855 C C . TYR A 1 112 ? 17.718 3.601 -29.148 1.00 81.12 112 TYR A C 1
ATOM 857 O O . TYR A 1 112 ? 16.662 3.472 -28.524 1.00 81.12 112 TYR A O 1
ATOM 865 N N . ALA A 1 113 ? 17.970 2.927 -30.274 1.00 87.31 113 ALA A N 1
ATOM 866 C CA . ALA A 1 113 ? 16.999 2.018 -30.876 1.00 87.31 113 ALA A CA 1
ATOM 867 C C . ALA A 1 113 ? 16.794 0.760 -30.016 1.00 87.31 113 ALA A C 1
ATOM 869 O O . ALA A 1 113 ? 15.668 0.274 -29.869 1.00 87.31 113 ALA A O 1
ATOM 870 N N . GLU A 1 114 ? 17.868 0.252 -29.402 1.00 92.00 114 GLU A N 1
ATOM 871 C CA . GLU A 1 114 ? 17.792 -0.917 -28.527 1.00 92.00 114 GLU A CA 1
ATOM 872 C C . GLU A 1 114 ? 16.996 -0.609 -27.250 1.00 92.00 114 GLU A C 1
ATOM 874 O O . GLU A 1 114 ? 16.111 -1.375 -26.857 1.00 92.00 114 GLU A O 1
ATOM 879 N N . ASP A 1 115 ? 17.250 0.538 -26.621 1.00 92.56 115 ASP A N 1
ATOM 880 C CA . ASP A 1 115 ? 16.560 0.933 -25.394 1.00 92.56 115 ASP A CA 1
ATOM 881 C C . ASP A 1 115 ? 15.066 1.194 -25.604 1.00 92.56 115 ASP A C 1
ATOM 883 O O . ASP A 1 115 ? 14.242 0.815 -24.762 1.00 92.56 115 ASP A O 1
ATOM 887 N N . GLU A 1 116 ? 14.685 1.778 -26.741 1.00 93.00 116 GLU A N 1
ATOM 888 C CA . GLU A 1 116 ? 13.278 1.944 -27.105 1.00 93.00 116 GLU A CA 1
ATOM 889 C C . GLU A 1 116 ? 12.584 0.587 -27.292 1.00 93.00 116 GLU A C 1
ATOM 891 O O . GLU A 1 116 ? 11.483 0.365 -26.771 1.00 93.00 116 GLU A O 1
ATOM 896 N N . GLN A 1 117 ? 13.252 -0.368 -27.947 1.00 95.50 117 GLN A N 1
ATOM 897 C CA . GLN A 1 117 ? 12.737 -1.726 -28.094 1.00 95.50 117 GLN A CA 1
ATOM 898 C C . GLN A 1 117 ? 12.549 -2.411 -26.731 1.00 95.50 117 GLN A C 1
ATOM 900 O O . GLN A 1 117 ? 11.492 -3.007 -26.487 1.00 95.50 117 GLN A O 1
ATOM 905 N N . LYS A 1 118 ? 13.522 -2.302 -25.814 1.00 96.06 118 LYS A N 1
ATOM 906 C CA . LYS A 1 118 ? 13.408 -2.861 -24.454 1.00 96.06 118 LYS A CA 1
ATOM 907 C C . LYS A 1 118 ? 12.218 -2.262 -23.700 1.00 96.06 118 LYS A C 1
ATOM 909 O O . LYS A 1 118 ? 11.439 -3.010 -23.102 1.00 96.06 118 LYS A O 1
ATOM 914 N N . ARG A 1 119 ? 12.036 -0.936 -23.754 1.00 93.56 119 ARG A N 1
ATOM 915 C CA . ARG A 1 119 ? 10.898 -0.238 -23.121 1.00 93.56 119 ARG A CA 1
ATOM 916 C C . ARG A 1 119 ? 9.562 -0.714 -23.680 1.00 93.56 119 ARG A C 1
ATOM 918 O O . ARG A 1 119 ? 8.688 -1.103 -22.910 1.00 93.56 119 ARG A O 1
ATOM 925 N N . ASN A 1 120 ? 9.441 -0.805 -25.003 1.00 96.25 120 ASN A N 1
ATOM 926 C CA . ASN A 1 120 ? 8.230 -1.288 -25.669 1.00 96.25 120 ASN A CA 1
ATOM 927 C C . ASN A 1 120 ? 7.857 -2.715 -25.219 1.00 96.25 120 ASN A C 1
ATOM 929 O O . ASN A 1 120 ? 6.690 -3.015 -24.954 1.00 96.25 120 ASN A O 1
ATOM 933 N N . ILE A 1 121 ? 8.851 -3.599 -25.073 1.00 97.56 121 ILE A N 1
ATOM 934 C CA . ILE A 1 121 ? 8.637 -4.966 -24.580 1.00 97.56 121 ILE A CA 1
ATOM 935 C C . ILE A 1 121 ? 8.195 -4.963 -23.112 1.00 97.56 121 ILE A C 1
ATOM 937 O O . ILE A 1 121 ? 7.275 -5.703 -22.756 1.00 97.56 121 ILE A O 1
ATOM 941 N N . ILE A 1 122 ? 8.802 -4.131 -22.260 1.00 96.44 122 ILE A N 1
ATOM 942 C CA . ILE A 1 122 ? 8.403 -3.991 -20.852 1.00 96.44 122 ILE A CA 1
ATOM 943 C C . ILE A 1 122 ? 6.953 -3.515 -20.730 1.00 96.44 122 ILE A C 1
ATOM 945 O O . ILE A 1 122 ? 6.198 -4.083 -19.933 1.00 96.44 122 ILE A O 1
ATOM 949 N N . ASP A 1 123 ? 6.558 -2.520 -21.522 1.00 94.38 123 ASP A N 1
ATOM 950 C CA . ASP A 1 123 ? 5.208 -1.958 -21.501 1.00 94.38 123 ASP A CA 1
ATOM 951 C C . ASP A 1 123 ? 4.176 -2.989 -21.961 1.00 94.38 123 ASP A C 1
ATOM 953 O O . ASP A 1 123 ? 3.178 -3.217 -21.274 1.00 94.38 123 ASP A O 1
ATOM 957 N N . LYS A 1 124 ? 4.455 -3.714 -23.054 1.00 97.56 124 LYS A N 1
ATOM 958 C CA . LYS A 1 124 ? 3.616 -4.833 -23.517 1.00 97.56 124 LYS A CA 1
ATOM 959 C C . LYS A 1 124 ? 3.506 -5.942 -22.474 1.00 97.56 124 LYS A C 1
ATOM 961 O O . LYS A 1 124 ? 2.408 -6.431 -22.209 1.00 97.56 124 LYS A O 1
ATOM 966 N N . PHE A 1 125 ? 4.621 -6.321 -21.849 1.00 97.31 125 PHE A N 1
ATOM 967 C CA . PHE A 1 125 ? 4.636 -7.312 -20.774 1.00 97.31 125 PHE A CA 1
ATOM 968 C C . PHE A 1 125 ? 3.756 -6.868 -19.598 1.00 97.31 125 PHE A C 1
ATOM 970 O O . PHE A 1 125 ? 3.011 -7.670 -19.032 1.00 97.31 125 PHE A O 1
ATOM 977 N N . GLN A 1 126 ? 3.811 -5.585 -19.232 1.00 94.44 126 GLN A N 1
ATOM 978 C CA . GLN A 1 126 ? 3.013 -5.031 -18.144 1.00 94.44 126 GLN A CA 1
ATOM 979 C C . GLN A 1 126 ? 1.521 -4.952 -18.498 1.00 94.44 126 GLN A C 1
ATOM 981 O O . GLN A 1 126 ? 0.699 -5.367 -17.681 1.00 94.44 126 GLN A O 1
ATOM 986 N N . ALA A 1 127 ? 1.181 -4.524 -19.716 1.00 95.88 127 ALA A N 1
ATOM 987 C CA . ALA A 1 127 ? -0.192 -4.485 -20.212 1.00 95.88 127 ALA A CA 1
ATOM 988 C C . ALA A 1 127 ? -0.843 -5.878 -20.193 1.00 95.88 127 ALA A C 1
ATOM 990 O O . ALA A 1 127 ? -1.900 -6.053 -19.588 1.00 95.88 127 ALA A O 1
ATOM 991 N N . MET A 1 128 ? -0.162 -6.899 -20.731 1.00 98.06 128 MET A N 1
ATOM 992 C CA . MET A 1 128 ? -0.664 -8.280 -20.709 1.00 98.06 128 MET A CA 1
ATOM 993 C C . MET A 1 128 ? -0.854 -8.793 -19.277 1.00 98.06 128 MET A C 1
ATOM 995 O O . MET A 1 128 ? -1.852 -9.444 -18.970 1.00 98.06 128 MET A O 1
ATOM 999 N N . LYS A 1 129 ? 0.061 -8.472 -18.351 1.00 96.12 129 LYS A N 1
ATOM 1000 C CA . LYS A 1 129 ? -0.120 -8.820 -16.932 1.00 96.12 129 LYS A CA 1
ATOM 1001 C C . LYS A 1 129 ? -1.371 -8.185 -16.336 1.00 96.12 129 LYS A C 1
ATOM 1003 O O . LYS A 1 129 ? -2.053 -8.832 -15.540 1.00 96.12 129 LYS A O 1
ATOM 1008 N N . ASP A 1 130 ? -1.644 -6.930 -16.666 1.00 92.69 130 ASP A N 1
ATOM 1009 C CA . ASP A 1 130 ? -2.801 -6.213 -16.142 1.00 92.69 130 ASP A CA 1
ATOM 1010 C C . ASP A 1 130 ? -4.117 -6.759 -16.720 1.00 92.69 130 ASP A C 1
ATOM 1012 O O . ASP A 1 130 ? -5.086 -6.880 -15.970 1.00 92.69 130 ASP A O 1
ATOM 1016 N N . GLU A 1 131 ? -4.135 -7.234 -17.970 1.00 96.56 131 GLU A N 1
ATOM 1017 C CA . GLU A 1 131 ? -5.266 -7.998 -18.523 1.00 96.56 131 GLU A CA 1
ATOM 1018 C C . GLU A 1 131 ? -5.539 -9.287 -17.737 1.00 96.56 131 GLU A C 1
ATOM 1020 O O . GLU A 1 131 ? -6.689 -9.591 -17.418 1.00 96.56 131 GLU A O 1
ATOM 1025 N N . PHE A 1 132 ? -4.499 -10.050 -17.376 1.00 96.12 132 PHE A N 1
ATOM 1026 C CA . PHE A 1 132 ? -4.684 -11.239 -16.539 1.00 96.12 132 PHE A CA 1
ATOM 1027 C C . PHE A 1 132 ? -5.220 -10.869 -15.155 1.00 96.12 132 PHE A C 1
ATOM 1029 O O . PHE A 1 132 ? -6.160 -11.511 -14.699 1.00 96.12 132 PHE A O 1
ATOM 1036 N N . LYS A 1 133 ? -4.714 -9.807 -14.511 1.00 91.81 133 LYS A N 1
ATOM 1037 C CA . LYS A 1 133 ? -5.225 -9.361 -13.196 1.00 91.81 133 LYS A CA 1
ATOM 1038 C C . LYS A 1 133 ? -6.724 -9.063 -13.211 1.00 91.81 133 LYS A C 1
ATOM 1040 O O . LYS A 1 133 ? -7.389 -9.304 -12.208 1.00 91.81 133 LYS A O 1
ATOM 1045 N N . GLN A 1 134 ? -7.253 -8.552 -14.323 1.00 92.38 134 GLN A N 1
ATOM 1046 C CA . GLN A 1 134 ? -8.686 -8.281 -14.464 1.00 92.38 134 GLN A CA 1
ATOM 1047 C C . GLN A 1 134 ? -9.527 -9.565 -14.542 1.00 92.38 134 GLN A C 1
ATOM 1049 O O . GLN A 1 134 ? -10.693 -9.550 -14.159 1.00 92.38 134 GLN A O 1
ATOM 1054 N N . LYS A 1 135 ? -8.942 -10.688 -14.981 1.00 94.69 135 LYS A N 1
ATOM 1055 C CA . LYS A 1 135 ? -9.637 -11.978 -15.129 1.00 94.69 135 LYS A CA 1
ATOM 1056 C C . LYS A 1 135 ? -9.810 -12.742 -13.814 1.00 94.69 135 LYS A C 1
ATOM 1058 O O . LYS A 1 135 ? -10.651 -13.632 -13.752 1.00 94.69 135 LYS A O 1
ATOM 1063 N N . GLY A 1 136 ? -9.044 -12.428 -12.766 1.00 94.38 136 GLY A N 1
ATOM 1064 C CA . GLY A 1 136 ? -9.212 -13.087 -11.471 1.00 94.38 136 GLY A CA 1
ATOM 1065 C C . GLY A 1 136 ? -8.005 -13.026 -10.540 1.00 94.38 136 GLY A C 1
ATOM 1066 O O . GLY A 1 136 ? -7.019 -12.328 -10.775 1.00 94.38 136 GLY A O 1
ATOM 1067 N N . LYS A 1 137 ? -8.106 -13.776 -9.437 1.00 94.19 137 LYS A N 1
ATOM 1068 C CA . LYS A 1 137 ? -7.024 -13.953 -8.461 1.00 94.19 137 LYS A CA 1
ATOM 1069 C C . LYS A 1 137 ? -6.245 -15.216 -8.808 1.00 94.19 137 LYS A C 1
ATOM 1071 O O . LYS A 1 137 ? -6.840 -16.280 -8.907 1.00 94.19 137 LYS A O 1
ATOM 1076 N N . PHE A 1 138 ? -4.929 -15.089 -8.915 1.00 95.38 138 PHE A N 1
ATOM 1077 C CA . PHE A 1 138 ? -4.020 -16.207 -9.157 1.00 95.38 138 PHE A CA 1
ATOM 1078 C C . PHE A 1 138 ? -3.112 -16.405 -7.948 1.00 95.38 138 PHE A C 1
ATOM 1080 O O . PHE A 1 138 ? -2.705 -15.440 -7.290 1.00 95.38 138 PHE A O 1
ATOM 1087 N N . SER A 1 139 ? -2.778 -17.657 -7.668 1.00 95.25 139 SER A N 1
ATOM 1088 C CA . SER A 1 139 ? -1.718 -18.028 -6.737 1.00 95.25 139 SER A CA 1
ATOM 1089 C C . SER A 1 139 ? -0.348 -17.553 -7.239 1.00 95.25 139 SER A C 1
ATOM 1091 O O . SER A 1 139 ? -0.155 -17.236 -8.414 1.00 95.25 139 SER A O 1
ATOM 1093 N N . ALA A 1 140 ? 0.650 -17.535 -6.353 1.00 92.94 140 ALA A N 1
ATOM 1094 C CA . ALA A 1 140 ? 2.016 -17.159 -6.726 1.00 92.94 140 ALA A CA 1
ATOM 1095 C C . ALA A 1 140 ? 2.616 -18.089 -7.801 1.00 92.94 140 ALA A C 1
ATOM 1097 O O . ALA A 1 140 ? 3.322 -17.630 -8.699 1.00 92.94 140 ALA A O 1
ATOM 1098 N N . LYS A 1 141 ? 2.305 -19.393 -7.741 1.00 96.19 141 LYS A N 1
ATOM 1099 C CA . LYS A 1 141 ? 2.768 -20.385 -8.723 1.00 96.19 141 LYS A CA 1
ATOM 1100 C C . LYS A 1 141 ? 2.158 -20.129 -10.102 1.00 96.19 141 LYS A C 1
ATOM 1102 O O . LYS A 1 141 ? 2.880 -20.150 -11.095 1.00 96.19 141 LYS A O 1
ATOM 1107 N N . GLU A 1 142 ? 0.861 -19.838 -10.157 1.00 96.75 142 GLU A N 1
ATOM 1108 C CA . GLU A 1 142 ? 0.168 -19.487 -11.402 1.00 96.75 142 GLU A CA 1
ATOM 1109 C C . GLU A 1 142 ? 0.690 -18.172 -11.985 1.00 96.75 142 GLU A C 1
ATOM 1111 O O . GLU A 1 142 ? 0.932 -18.099 -13.186 1.00 96.75 142 GLU A O 1
ATOM 1116 N N . TRP A 1 143 ? 0.958 -17.162 -11.148 1.00 96.81 143 TRP A N 1
ATOM 1117 C CA . TRP A 1 143 ? 1.565 -15.905 -11.600 1.00 96.81 143 TRP A CA 1
ATOM 1118 C C . TRP A 1 143 ? 2.915 -16.114 -12.282 1.00 96.81 143 TRP A C 1
ATOM 1120 O O . TRP A 1 143 ? 3.144 -15.550 -13.350 1.00 96.81 143 TRP A O 1
ATOM 1130 N N . ASN A 1 144 ? 3.778 -16.961 -11.716 1.00 95.31 144 ASN A N 1
ATOM 1131 C CA . ASN A 1 144 ? 5.060 -17.295 -12.337 1.00 95.31 144 ASN A CA 1
ATOM 1132 C C . ASN A 1 144 ? 4.873 -17.940 -13.719 1.00 95.31 144 ASN A C 1
ATOM 1134 O O . ASN A 1 144 ? 5.578 -17.585 -14.659 1.00 95.31 144 ASN A O 1
ATOM 1138 N N . GLN A 1 145 ? 3.904 -18.848 -13.865 1.00 97.50 145 GLN A N 1
ATOM 1139 C CA . GLN A 1 145 ? 3.607 -19.493 -15.149 1.00 97.50 145 GLN A CA 1
ATOM 1140 C C . GLN A 1 145 ? 3.012 -18.518 -16.172 1.00 97.50 145 GLN A C 1
ATOM 1142 O O . GLN A 1 145 ? 3.325 -18.606 -17.358 1.00 97.50 145 GLN A O 1
ATOM 1147 N N . ILE A 1 146 ? 2.152 -17.596 -15.733 1.00 97.56 146 ILE A N 1
ATOM 1148 C CA . ILE A 1 146 ? 1.579 -16.548 -16.585 1.00 97.56 146 ILE A CA 1
ATOM 1149 C C . ILE A 1 146 ? 2.688 -15.635 -17.104 1.00 97.56 146 ILE A C 1
ATOM 1151 O O . ILE A 1 146 ? 2.767 -15.399 -18.305 1.00 97.56 146 ILE A O 1
ATOM 1155 N N . GLU A 1 147 ? 3.572 -15.161 -16.226 1.00 97.25 147 GLU A N 1
ATOM 1156 C CA . GLU A 1 147 ? 4.698 -14.313 -16.621 1.00 97.25 147 GLU A CA 1
ATOM 1157 C C . GLU A 1 147 ? 5.634 -15.023 -17.605 1.00 97.25 147 GLU A C 1
ATOM 1159 O O . GLU A 1 147 ? 6.055 -14.409 -18.581 1.00 97.25 147 GLU A O 1
ATOM 1164 N N . GLU A 1 148 ? 5.894 -16.318 -17.412 1.00 98.12 148 GLU A N 1
ATOM 1165 C CA . GLU A 1 148 ? 6.695 -17.115 -18.348 1.00 98.12 148 GLU A CA 1
ATOM 1166 C C . GLU A 1 148 ? 6.026 -17.235 -19.727 1.00 98.12 148 GLU A C 1
ATOM 1168 O O . GLU A 1 148 ? 6.671 -17.063 -20.761 1.00 98.12 148 GLU A O 1
ATOM 1173 N N . LYS A 1 149 ? 4.705 -17.465 -19.763 1.00 98.12 149 LYS A N 1
ATOM 1174 C CA . LYS A 1 149 ? 3.928 -17.521 -21.014 1.00 98.12 149 LYS A CA 1
ATOM 1175 C C . LYS A 1 149 ? 3.936 -16.183 -21.755 1.00 98.12 149 LYS A C 1
ATOM 1177 O O . LYS A 1 149 ? 4.104 -16.177 -22.973 1.00 98.12 149 LYS A O 1
ATOM 1182 N N . ILE A 1 150 ? 3.777 -15.068 -21.038 1.00 98.12 150 ILE A N 1
ATOM 1183 C CA . ILE A 1 150 ? 3.839 -13.716 -21.617 1.00 98.12 150 ILE A CA 1
ATOM 1184 C C . ILE A 1 150 ? 5.241 -13.455 -22.179 1.00 98.12 150 ILE A C 1
ATOM 1186 O O . ILE A 1 150 ? 5.369 -13.024 -23.321 1.00 98.12 150 ILE A O 1
ATOM 1190 N N . ALA A 1 151 ? 6.293 -13.758 -21.413 1.00 97.75 151 ALA A N 1
ATOM 1191 C CA . ALA A 1 151 ? 7.677 -13.580 -21.848 1.00 97.75 151 ALA A CA 1
ATOM 1192 C C . ALA A 1 151 ? 7.971 -14.392 -23.127 1.00 97.75 151 ALA A C 1
ATOM 1194 O O . ALA A 1 151 ? 8.448 -13.844 -24.123 1.00 97.75 151 ALA A O 1
ATOM 1195 N N . LYS A 1 152 ? 7.547 -15.665 -23.160 1.00 98.25 152 LYS A N 1
ATOM 1196 C CA . LYS A 1 152 ? 7.638 -16.527 -24.348 1.00 98.25 152 LYS A CA 1
ATOM 1197 C C . LYS A 1 152 ? 6.882 -15.953 -25.551 1.00 98.25 152 LYS A C 1
ATOM 1199 O O . LYS A 1 152 ? 7.404 -15.995 -26.662 1.00 98.25 152 LYS A O 1
ATOM 1204 N N . HIS A 1 153 ? 5.684 -15.398 -25.351 1.00 98.19 153 HIS A N 1
ATOM 1205 C CA . HIS A 1 153 ? 4.911 -14.746 -26.416 1.00 98.19 153 HIS A CA 1
ATOM 1206 C C . HIS A 1 153 ? 5.630 -13.511 -26.984 1.00 98.19 153 HIS A C 1
ATOM 1208 O O . HIS A 1 153 ? 5.636 -13.301 -28.194 1.00 98.19 153 HIS A O 1
ATOM 1214 N N . LEU A 1 154 ? 6.304 -12.745 -26.123 1.00 97.75 154 LEU A N 1
ATOM 1215 C CA . LEU A 1 154 ? 7.134 -11.600 -26.509 1.00 97.75 154 LEU A CA 1
ATOM 1216 C C . LEU A 1 154 ? 8.508 -12.000 -27.066 1.00 97.75 154 LEU A C 1
ATOM 1218 O O . LEU A 1 154 ? 9.284 -11.122 -27.430 1.00 97.75 154 LEU A O 1
ATOM 1222 N N . LYS A 1 155 ? 8.804 -13.305 -27.159 1.00 97.88 155 LYS A N 1
ATOM 1223 C CA . LYS A 1 155 ? 10.086 -13.860 -27.621 1.00 97.88 155 LYS A CA 1
ATOM 1224 C C . LYS A 1 155 ? 11.292 -13.359 -26.814 1.00 97.88 155 LYS A C 1
ATOM 1226 O O . LYS A 1 155 ? 12.383 -13.213 -27.355 1.00 97.88 155 LYS A O 1
ATOM 1231 N N . VAL A 1 156 ? 11.107 -13.115 -25.516 1.00 97.25 156 VAL A N 1
ATOM 1232 C CA . VAL A 1 156 ? 12.173 -12.694 -24.596 1.00 97.25 156 VAL A CA 1
ATOM 1233 C C . VAL A 1 156 ? 12.123 -13.554 -23.339 1.00 97.25 156 VAL A C 1
ATOM 1235 O O . VAL A 1 156 ? 11.050 -13.856 -22.830 1.00 97.25 156 VAL A O 1
ATOM 1238 N N . ASN A 1 157 ? 13.282 -13.938 -22.804 1.00 97.88 157 ASN A N 1
ATOM 1239 C CA . ASN A 1 157 ? 13.344 -14.645 -21.526 1.00 97.88 157 ASN A CA 1
ATOM 1240 C C . ASN A 1 157 ? 12.820 -13.764 -20.386 1.00 97.88 157 ASN A C 1
ATOM 1242 O O . ASN A 1 157 ? 13.207 -12.600 -20.260 1.00 97.88 157 ASN A O 1
ATOM 1246 N N . ARG A 1 158 ? 12.006 -14.340 -19.495 1.00 97.19 158 ARG A N 1
ATOM 1247 C CA . ARG A 1 158 ? 11.426 -13.620 -18.351 1.00 97.19 158 ARG A CA 1
ATOM 1248 C C . ARG A 1 158 ? 12.493 -12.901 -17.515 1.00 97.19 158 ARG A C 1
ATOM 1250 O O . ARG A 1 158 ? 12.303 -11.740 -17.161 1.00 97.19 158 ARG A O 1
ATOM 1257 N N . SER A 1 159 ? 13.629 -13.550 -17.251 1.00 96.50 159 SER A N 1
ATOM 1258 C CA . SER A 1 159 ? 14.753 -12.957 -16.508 1.00 96.50 159 SER A CA 1
ATOM 1259 C C . SER A 1 159 ? 15.300 -11.690 -17.170 1.00 96.50 159 SER A C 1
ATOM 1261 O O . SER A 1 159 ? 15.538 -10.702 -16.480 1.00 96.50 159 SER A O 1
ATOM 1263 N N . LYS A 1 160 ? 15.404 -11.669 -18.506 1.00 97.62 160 LYS A N 1
ATOM 1264 C CA . LYS A 1 160 ? 15.911 -10.512 -19.258 1.00 97.62 160 LYS A CA 1
ATOM 1265 C C . LYS A 1 160 ? 14.984 -9.302 -19.134 1.00 97.62 160 LYS A C 1
ATOM 1267 O O . LYS A 1 160 ? 15.448 -8.182 -18.963 1.00 97.62 160 LYS A O 1
ATOM 1272 N N . ILE A 1 161 ? 13.669 -9.530 -19.108 1.00 96.44 161 ILE A N 1
ATOM 1273 C CA . ILE A 1 161 ? 12.683 -8.466 -18.861 1.00 96.44 161 ILE A CA 1
ATOM 1274 C C . ILE A 1 161 ? 12.885 -7.850 -17.466 1.00 96.44 161 ILE A C 1
ATOM 1276 O O . ILE A 1 161 ? 12.756 -6.637 -17.306 1.00 96.44 161 ILE A O 1
ATOM 1280 N N . TYR A 1 162 ? 13.211 -8.652 -16.445 1.00 94.31 162 TYR A N 1
ATOM 1281 C CA . TYR A 1 162 ? 13.512 -8.119 -15.110 1.00 94.31 162 TYR A CA 1
ATOM 1282 C C . TYR A 1 162 ? 14.846 -7.381 -15.041 1.00 94.31 162 TYR A C 1
ATOM 1284 O O . TYR A 1 162 ? 14.925 -6.376 -14.336 1.00 94.31 162 TYR A O 1
ATOM 1292 N N . GLU A 1 163 ? 15.863 -7.840 -15.770 1.00 94.44 163 GLU A N 1
ATOM 1293 C CA . GLU A 1 163 ? 17.125 -7.110 -15.925 1.00 94.44 163 GLU A CA 1
ATOM 1294 C C . GLU A 1 163 ? 16.879 -5.735 -16.545 1.00 94.44 163 GLU A C 1
ATOM 1296 O O . GLU A 1 163 ? 17.226 -4.736 -15.926 1.00 94.44 163 GLU A O 1
ATOM 1301 N N . TRP A 1 164 ? 16.157 -5.654 -17.665 1.00 96.25 164 TRP A N 1
ATOM 1302 C CA . TRP A 1 164 ? 15.815 -4.368 -18.279 1.00 96.25 164 TRP A CA 1
ATOM 1303 C C . TRP A 1 164 ? 14.965 -3.492 -17.357 1.00 96.25 164 TRP A C 1
ATOM 1305 O O . TRP A 1 164 ? 15.193 -2.293 -17.235 1.00 96.25 164 TRP A O 1
ATOM 1315 N N . LYS A 1 165 ? 14.008 -4.075 -16.621 1.00 93.56 165 LYS A N 1
ATOM 1316 C CA . LYS A 1 165 ? 13.278 -3.326 -15.587 1.00 93.56 165 LYS A CA 1
ATOM 1317 C C . LYS A 1 165 ? 14.216 -2.763 -14.524 1.00 93.56 165 LYS A C 1
ATOM 1319 O O . LYS A 1 165 ? 13.959 -1.675 -14.022 1.00 93.56 165 LYS A O 1
ATOM 1324 N N . LYS A 1 166 ? 15.269 -3.484 -14.146 1.00 88.81 166 LYS A N 1
ATOM 1325 C CA . LYS A 1 166 ? 16.279 -2.996 -13.204 1.00 88.81 166 LYS A CA 1
ATOM 1326 C C . LYS A 1 166 ? 17.128 -1.886 -13.830 1.00 88.81 166 LYS A C 1
ATOM 1328 O O . LYS A 1 166 ? 17.319 -0.873 -13.166 1.00 88.81 166 LYS A O 1
ATOM 1333 N N . GLU A 1 167 ? 17.560 -2.048 -15.080 1.00 91.94 167 GLU A N 1
ATOM 1334 C CA . GLU A 1 167 ? 18.307 -1.044 -15.857 1.00 91.94 167 GLU A CA 1
ATOM 1335 C C . GLU A 1 167 ? 17.533 0.281 -15.955 1.00 91.94 167 GLU A C 1
ATOM 1337 O O . GLU A 1 167 ? 18.081 1.338 -15.661 1.00 91.94 167 GLU A O 1
ATOM 1342 N N . PHE A 1 168 ? 16.228 0.230 -16.239 1.00 86.62 168 PHE A N 1
ATOM 1343 C CA . PHE A 1 168 ? 15.372 1.422 -16.312 1.00 86.62 168 PHE A CA 1
ATOM 1344 C C . PHE A 1 168 ? 14.827 1.909 -14.959 1.00 86.62 168 PHE A C 1
ATOM 1346 O O . PHE A 1 168 ? 13.981 2.802 -14.930 1.00 86.62 168 PHE A O 1
ATOM 1353 N N . GLY A 1 169 ? 15.234 1.313 -13.832 1.00 83.50 169 GLY A N 1
ATOM 1354 C CA . GLY A 1 169 ? 14.720 1.688 -12.507 1.00 83.50 169 GLY A CA 1
ATOM 1355 C C . GLY A 1 169 ? 13.228 1.381 -12.283 1.00 83.50 169 GLY A C 1
ATOM 1356 O O . GLY A 1 169 ? 12.628 1.876 -11.335 1.00 83.50 169 GLY A O 1
ATOM 1357 N N . LEU A 1 170 ? 12.626 0.543 -13.130 1.00 82.94 170 LEU A N 1
ATOM 1358 C CA . LEU A 1 170 ? 11.236 0.075 -13.048 1.00 82.94 170 LEU A CA 1
ATOM 1359 C C . LEU A 1 170 ? 11.066 -1.126 -12.104 1.00 82.94 170 LEU A C 1
ATOM 1361 O O . LEU A 1 170 ? 9.944 -1.518 -11.767 1.00 82.94 170 LEU A O 1
ATOM 1365 N N . SER A 1 171 ? 12.166 -1.760 -11.692 1.00 80.75 171 SER A N 1
ATOM 1366 C CA . SER A 1 171 ? 12.129 -2.769 -10.638 1.00 80.75 171 SER A CA 1
ATOM 1367 C C . SER A 1 171 ? 11.861 -2.093 -9.299 1.00 80.75 171 SER A C 1
ATOM 1369 O O . SER A 1 171 ? 12.541 -1.136 -8.933 1.00 80.75 171 SER A O 1
ATOM 1371 N N . ARG A 1 172 ? 10.916 -2.633 -8.521 1.00 69.44 172 ARG A N 1
ATOM 1372 C CA . ARG A 1 172 ? 10.711 -2.186 -7.139 1.00 69.44 172 ARG A CA 1
ATOM 1373 C C . ARG A 1 172 ? 12.026 -2.360 -6.384 1.00 69.44 172 ARG A C 1
ATOM 1375 O O . ARG A 1 172 ? 12.477 -3.492 -6.198 1.00 69.44 172 ARG A O 1
ATOM 1382 N N . LYS A 1 173 ? 12.642 -1.254 -5.963 1.00 72.94 173 LYS A N 1
ATOM 1383 C CA . LYS A 1 173 ? 13.792 -1.297 -5.060 1.00 72.94 173 LYS A CA 1
ATOM 1384 C C . LYS A 1 173 ? 13.345 -1.967 -3.763 1.00 72.94 173 LYS A C 1
ATOM 1386 O O . LYS A 1 173 ? 12.368 -1.552 -3.142 1.00 72.94 173 LYS A O 1
ATOM 1391 N N . ALA A 1 174 ? 14.046 -3.027 -3.369 1.00 73.62 174 ALA A N 1
ATOM 1392 C CA . ALA A 1 174 ? 13.795 -3.696 -2.094 1.00 73.62 174 ALA A CA 1
ATOM 1393 C C . ALA A 1 174 ? 14.207 -2.810 -0.906 1.00 73.62 174 ALA A C 1
ATOM 1395 O O . ALA A 1 174 ? 13.592 -2.874 0.156 1.00 73.62 174 ALA A O 1
ATOM 1396 N N . PHE A 1 175 ? 15.212 -1.957 -1.114 1.00 81.38 175 PHE A N 1
ATOM 1397 C CA . PHE A 1 175 ? 15.777 -1.077 -0.102 1.00 81.38 175 PHE A CA 1
ATOM 1398 C C . PHE A 1 175 ? 15.943 0.332 -0.669 1.00 81.38 175 PHE A C 1
ATOM 1400 O O . PHE A 1 175 ? 16.417 0.503 -1.791 1.00 81.38 175 PHE A O 1
ATOM 1407 N N . TYR A 1 176 ? 15.542 1.316 0.129 1.00 88.06 176 TYR A N 1
ATOM 1408 C CA . TYR A 1 176 ? 15.738 2.738 -0.127 1.00 88.06 176 TYR A CA 1
ATOM 1409 C C . TYR A 1 176 ? 16.606 3.284 1.005 1.00 88.06 176 TYR A C 1
ATOM 1411 O O . TYR A 1 176 ? 16.315 3.011 2.176 1.00 88.06 176 TYR A O 1
ATOM 1419 N N . ALA A 1 177 ? 17.652 4.036 0.660 1.00 91.62 177 ALA A N 1
ATOM 1420 C CA . ALA A 1 177 ? 18.441 4.767 1.650 1.00 91.62 177 ALA A CA 1
ATOM 1421 C C . ALA A 1 177 ? 17.547 5.771 2.400 1.00 91.62 177 ALA A C 1
ATOM 1423 O O . ALA A 1 177 ? 16.474 6.141 1.920 1.00 91.62 177 ALA A O 1
ATOM 1424 N N . GLU A 1 178 ? 17.940 6.197 3.598 1.00 91.69 178 GLU A N 1
ATOM 1425 C CA . GLU A 1 178 ? 17.121 7.109 4.406 1.00 91.69 178 GLU A CA 1
ATOM 1426 C C . GLU A 1 178 ? 16.888 8.457 3.716 1.00 91.69 178 GLU A C 1
ATOM 1428 O O . GLU A 1 178 ? 15.762 8.954 3.690 1.00 91.69 178 GLU A O 1
ATOM 1433 N N . GLU A 1 179 ? 17.913 8.978 3.052 1.00 93.56 179 GLU A N 1
ATOM 1434 C CA . GLU A 1 179 ? 17.876 10.208 2.266 1.00 93.56 179 GL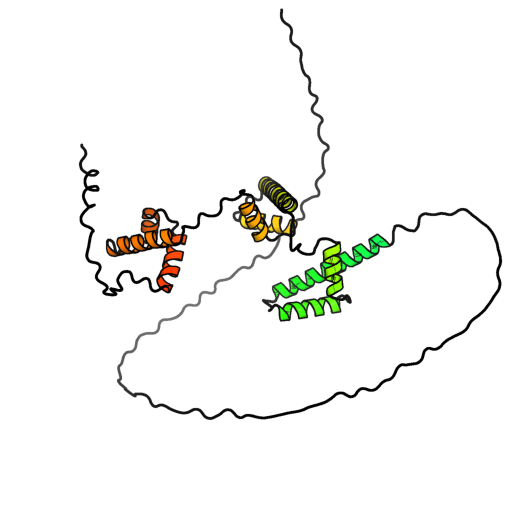U A CA 1
ATOM 1435 C C . GLU A 1 179 ? 16.929 10.071 1.069 1.00 93.56 179 GLU A C 1
ATOM 1437 O O . GLU A 1 179 ? 16.128 10.965 0.795 1.00 93.56 179 GLU A O 1
ATOM 1442 N N . GLU A 1 180 ? 16.961 8.917 0.392 1.00 93.25 180 GLU A N 1
ATOM 1443 C CA . GLU A 1 180 ? 16.068 8.618 -0.732 1.00 93.25 180 GLU A CA 1
ATOM 1444 C C . GLU A 1 180 ? 14.611 8.530 -0.258 1.00 93.25 180 GLU A C 1
ATOM 1446 O O . GLU A 1 180 ? 13.719 9.115 -0.874 1.00 93.25 180 GLU A O 1
ATOM 1451 N N . ARG A 1 181 ? 14.360 7.864 0.879 1.00 94.94 181 ARG A N 1
ATOM 1452 C CA . ARG A 1 181 ? 13.025 7.804 1.499 1.00 94.94 181 ARG A CA 1
ATOM 1453 C C . ARG A 1 181 ? 12.505 9.200 1.821 1.00 94.94 181 ARG A C 1
ATOM 1455 O O . ARG A 1 181 ? 11.350 9.496 1.518 1.00 94.94 181 ARG A O 1
ATOM 1462 N N . LYS A 1 182 ? 13.346 10.054 2.410 1.00 96.12 182 LYS A N 1
ATOM 1463 C CA . LYS A 1 182 ? 12.990 11.436 2.746 1.00 96.12 182 LYS A CA 1
ATOM 1464 C C . LYS A 1 182 ? 12.626 12.237 1.495 1.00 96.12 182 LYS A C 1
ATOM 1466 O O . LYS A 1 182 ? 11.540 12.811 1.454 1.00 96.12 182 LYS A O 1
ATOM 1471 N N . HIS A 1 183 ? 13.466 12.190 0.462 1.00 96.38 183 HIS A N 1
ATOM 1472 C CA . HIS A 1 183 ? 13.221 12.891 -0.798 1.00 96.38 183 HIS A CA 1
ATOM 1473 C C . HIS A 1 183 ? 11.919 12.438 -1.480 1.00 96.38 183 HIS A C 1
ATOM 1475 O O . HIS A 1 183 ? 11.123 13.259 -1.932 1.00 96.38 183 HIS A O 1
ATOM 1481 N N . LEU A 1 184 ? 11.647 11.130 -1.505 1.00 95.38 184 LEU A N 1
ATOM 1482 C CA . LEU A 1 184 ? 10.416 10.585 -2.087 1.00 95.38 184 LEU A CA 1
ATOM 1483 C C . LEU A 1 184 ? 9.165 11.009 -1.312 1.00 95.38 184 LEU A C 1
ATOM 1485 O O . LEU A 1 184 ? 8.122 11.263 -1.912 1.00 95.38 184 LEU A O 1
ATOM 1489 N N . VAL A 1 185 ? 9.259 11.101 0.014 1.00 96.75 185 VAL A N 1
ATOM 1490 C CA . VAL A 1 185 ? 8.168 11.595 0.859 1.00 96.75 185 VAL A CA 1
ATOM 1491 C C . VAL A 1 185 ? 7.924 13.094 0.645 1.00 96.75 185 VAL A C 1
ATOM 1493 O O . VAL A 1 185 ? 6.767 13.512 0.593 1.00 96.75 185 VAL A O 1
ATOM 1496 N N . GLU A 1 186 ? 8.978 13.898 0.500 1.00 96.94 186 GLU A N 1
ATOM 1497 C CA . GLU A 1 186 ? 8.874 15.326 0.166 1.00 96.94 186 GLU A CA 1
ATOM 1498 C C . GLU A 1 186 ? 8.191 15.517 -1.192 1.00 96.94 186 GLU A C 1
ATOM 1500 O O . GLU A 1 186 ? 7.134 16.147 -1.257 1.00 96.94 186 GLU A O 1
ATOM 1505 N N . LYS A 1 187 ? 8.689 14.840 -2.233 1.00 97.19 187 LYS A N 1
ATOM 1506 C CA . LYS A 1 187 ? 8.106 14.869 -3.580 1.00 97.19 187 LYS A CA 1
ATOM 1507 C C . LYS A 1 187 ? 6.647 14.404 -3.602 1.00 97.19 187 LYS A C 1
ATOM 1509 O O . LYS A 1 187 ? 5.811 14.9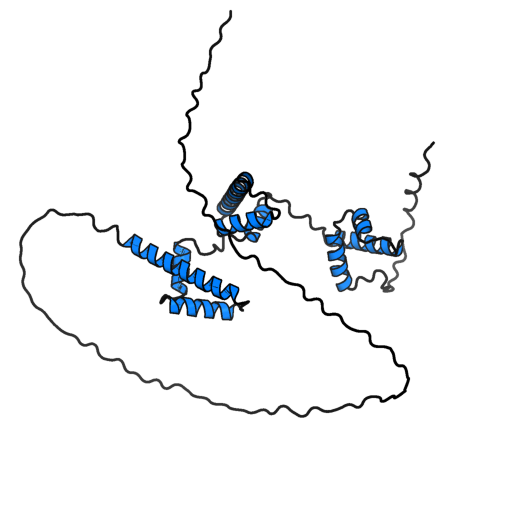85 -4.289 1.00 97.19 187 LYS A O 1
ATOM 1514 N N . PHE A 1 188 ? 6.306 13.381 -2.816 1.00 96.56 188 PHE A N 1
ATOM 1515 C CA . PHE A 1 188 ? 4.920 12.936 -2.654 1.00 96.56 188 PHE A CA 1
ATOM 1516 C C . PHE A 1 188 ? 4.020 14.049 -2.100 1.00 96.56 188 PHE A C 1
ATOM 1518 O O . PHE A 1 188 ? 2.908 14.254 -2.588 1.00 96.56 188 PHE A O 1
ATOM 1525 N N . ASN A 1 189 ? 4.481 14.768 -1.074 1.00 95.19 189 ASN A N 1
ATOM 1526 C CA . ASN A 1 189 ? 3.714 15.857 -0.474 1.00 95.19 189 ASN A CA 1
ATOM 1527 C C . ASN A 1 189 ? 3.558 17.043 -1.441 1.00 95.19 189 ASN A C 1
ATOM 1529 O O . ASN A 1 189 ? 2.477 17.629 -1.488 1.00 95.19 189 ASN A O 1
ATOM 1533 N N . GLU A 1 190 ? 4.591 17.359 -2.227 1.00 96.31 190 GLU A N 1
ATOM 1534 C CA . GLU A 1 190 ? 4.559 18.392 -3.272 1.00 96.31 190 GLU A CA 1
ATOM 1535 C C . GLU A 1 190 ? 3.521 18.065 -4.352 1.00 96.31 190 GLU A C 1
ATOM 1537 O O . GLU A 1 190 ? 2.571 18.824 -4.541 1.00 96.31 190 GLU A O 1
ATOM 1542 N N . MET A 1 191 ? 3.613 16.884 -4.973 1.00 95.88 191 MET A N 1
ATOM 1543 C CA . MET A 1 191 ? 2.663 16.438 -6.002 1.00 95.88 191 MET A CA 1
ATOM 1544 C C . MET A 1 191 ? 1.222 16.386 -5.476 1.00 95.88 191 MET A C 1
ATOM 1546 O O . MET A 1 191 ? 0.269 16.758 -6.163 1.00 95.88 191 MET A O 1
ATOM 1550 N N . LYS A 1 192 ? 1.042 15.951 -4.223 1.00 93.94 192 LYS A N 1
ATOM 1551 C CA . LYS A 1 192 ? -0.266 15.973 -3.561 1.00 93.94 192 LYS A CA 1
ATOM 1552 C C . LYS A 1 192 ? -0.794 17.401 -3.402 1.00 93.94 192 LYS A C 1
ATOM 1554 O O . LYS A 1 192 ? -1.990 17.630 -3.608 1.00 93.94 192 LYS A O 1
ATOM 1559 N N . ALA A 1 193 ? 0.060 18.349 -3.019 1.00 92.62 193 ALA A N 1
ATOM 1560 C CA . ALA A 1 193 ? -0.316 19.750 -2.873 1.00 92.62 193 ALA A CA 1
ATOM 1561 C C . ALA A 1 193 ? -0.708 20.366 -4.224 1.00 92.62 193 ALA A C 1
ATOM 1563 O O . ALA A 1 193 ? -1.747 21.019 -4.298 1.00 92.62 193 ALA A O 1
ATOM 1564 N N . GLU A 1 194 ? 0.046 20.087 -5.289 1.00 92.81 194 GLU A N 1
ATOM 1565 C CA . GLU A 1 194 ? -0.255 20.538 -6.655 1.00 92.81 194 GLU A CA 1
ATOM 1566 C C . GLU A 1 194 ? -1.616 20.027 -7.143 1.00 92.81 194 GLU A C 1
ATOM 1568 O O . GLU A 1 194 ? -2.465 20.816 -7.561 1.00 92.81 194 GLU A O 1
ATOM 1573 N N . LEU A 1 195 ? -1.882 18.722 -7.010 1.00 90.75 195 LEU A N 1
ATOM 1574 C CA . LEU A 1 195 ? -3.175 18.139 -7.391 1.00 90.75 195 LEU A CA 1
ATOM 1575 C C . LEU A 1 195 ? -4.335 18.717 -6.568 1.00 90.75 195 LEU A C 1
ATOM 1577 O O . LEU A 1 195 ? -5.428 18.938 -7.092 1.00 90.75 195 LEU A O 1
ATOM 1581 N N . THR A 1 196 ? -4.097 19.007 -5.288 1.00 88.44 196 THR A N 1
ATOM 1582 C CA . THR A 1 196 ? -5.096 19.640 -4.415 1.00 88.44 196 THR A CA 1
ATOM 1583 C C . THR A 1 196 ? -5.380 21.086 -4.843 1.00 88.44 196 THR A C 1
ATOM 1585 O O . THR A 1 196 ? -6.537 21.512 -4.847 1.00 88.44 196 THR A O 1
ATOM 1588 N N . GLN A 1 197 ? -4.346 21.840 -5.232 1.00 88.00 197 GLN A N 1
ATOM 1589 C CA . GLN A 1 197 ? -4.472 23.210 -5.744 1.00 88.00 197 GLN A CA 1
ATOM 1590 C C . GLN A 1 197 ? -5.175 23.262 -7.103 1.00 88.00 197 GLN A C 1
ATOM 1592 O O . GLN A 1 197 ? -5.967 24.173 -7.337 1.00 88.00 197 GLN A O 1
ATOM 1597 N N . ALA A 1 198 ? -4.968 22.255 -7.957 1.00 88.00 198 ALA A N 1
ATOM 1598 C CA . ALA A 1 198 ? -5.613 22.123 -9.265 1.00 88.00 198 ALA A CA 1
ATOM 1599 C C . ALA A 1 198 ? -7.135 21.876 -9.201 1.00 88.00 198 ALA A C 1
ATOM 1601 O O . ALA A 1 198 ? -7.783 21.681 -10.227 1.00 88.00 198 ALA A O 1
ATOM 1602 N N . GLY A 1 199 ? -7.735 21.886 -8.008 1.00 82.94 199 GLY A N 1
ATOM 1603 C CA . GLY A 1 199 ? -9.182 21.801 -7.851 1.00 82.94 199 GLY A CA 1
ATOM 1604 C C . GLY A 1 199 ? -9.733 20.378 -7.885 1.00 82.94 199 GLY A C 1
ATOM 1605 O O . GLY A 1 199 ? -10.954 20.226 -7.858 1.00 82.94 199 GLY A O 1
ATOM 1606 N N . LEU A 1 200 ? -8.883 19.341 -7.834 1.00 71.00 200 LEU A N 1
ATOM 1607 C CA . LEU A 1 200 ? -9.306 17.982 -7.472 1.00 71.00 200 LEU A CA 1
ATOM 1608 C C . LEU A 1 200 ? -9.674 17.928 -5.978 1.00 71.00 200 LEU A C 1
ATOM 1610 O O . LEU A 1 200 ? -9.076 17.218 -5.175 1.00 71.00 200 LEU A O 1
ATOM 1614 N N . LYS A 1 201 ? -10.697 18.683 -5.575 1.00 62.84 201 LYS A N 1
ATOM 1615 C CA . LYS A 1 201 ? -11.353 18.535 -4.275 1.00 62.84 201 LYS A CA 1
ATOM 1616 C C . LYS A 1 201 ? -12.317 17.353 -4.350 1.00 62.84 201 LYS A C 1
ATOM 1618 O O . LYS A 1 201 ? -13.528 17.525 -4.268 1.00 62.84 201 LYS A O 1
ATOM 1623 N N . ASN A 1 202 ? -11.789 16.146 -4.536 1.00 54.19 202 ASN A N 1
ATOM 1624 C CA . ASN A 1 202 ? -12.628 14.954 -4.548 1.00 54.19 202 ASN A CA 1
ATOM 1625 C C . ASN A 1 202 ? -12.834 14.423 -3.128 1.00 54.19 202 ASN A C 1
ATOM 1627 O O . ASN A 1 202 ? -11.919 14.387 -2.308 1.00 54.19 202 ASN A O 1
ATOM 1631 N N . SER A 1 203 ? -14.056 13.945 -2.888 1.00 55.09 203 SER A N 1
ATOM 1632 C CA . SER A 1 203 ? -14.581 13.275 -1.688 1.00 55.09 203 SER A CA 1
ATOM 1633 C C . SER A 1 203 ? -13.763 12.061 -1.184 1.00 55.09 203 SER A C 1
ATOM 1635 O O . SER A 1 203 ? -14.179 11.394 -0.236 1.00 55.09 203 SER A O 1
ATOM 1637 N N . TYR A 1 204 ? -12.611 11.755 -1.792 1.00 64.12 204 TYR A N 1
ATOM 1638 C CA . TYR A 1 204 ? -11.782 10.582 -1.529 1.00 64.12 204 TYR A CA 1
ATOM 1639 C C . TYR A 1 204 ? -10.296 10.964 -1.499 1.00 64.12 204 TYR A C 1
ATOM 1641 O O . TYR A 1 204 ? -9.568 10.752 -2.467 1.00 64.12 204 TYR A O 1
ATOM 1649 N N . SER A 1 205 ? -9.822 11.483 -0.361 1.00 74.44 205 SER A N 1
ATOM 1650 C CA . SER A 1 205 ? -8.399 11.805 -0.128 1.00 74.44 205 SER A CA 1
ATOM 1651 C C . SER A 1 205 ? -7.450 10.662 -0.506 1.00 74.44 205 SER A C 1
ATOM 1653 O O . SER A 1 205 ? -6.353 10.898 -0.999 1.00 74.44 205 SER A O 1
ATOM 1655 N N . ASN A 1 206 ? -7.905 9.419 -0.327 1.00 83.75 206 ASN A N 1
ATOM 1656 C CA . ASN A 1 206 ? -7.113 8.223 -0.595 1.00 83.75 206 ASN A CA 1
ATOM 1657 C C . ASN A 1 206 ? -6.813 8.023 -2.092 1.00 83.75 206 ASN A C 1
ATOM 1659 O O . ASN A 1 206 ? -5.780 7.455 -2.416 1.00 83.75 206 ASN A O 1
ATOM 1663 N N . GLN A 1 207 ? -7.666 8.505 -3.007 1.00 88.69 207 GLN A N 1
ATOM 1664 C CA . GLN A 1 207 ? -7.442 8.337 -4.451 1.00 88.69 207 GLN A CA 1
ATOM 1665 C C . GLN A 1 207 ? -6.278 9.195 -4.951 1.00 88.69 207 GLN A C 1
ATOM 1667 O O . GLN A 1 207 ? -5.460 8.720 -5.734 1.00 88.69 207 GLN A O 1
ATOM 1672 N N . ILE A 1 208 ? -6.174 10.440 -4.473 1.00 89.81 208 ILE A N 1
ATOM 1673 C CA . ILE A 1 208 ? -5.048 11.327 -4.808 1.00 89.81 208 ILE A CA 1
ATOM 1674 C C . ILE A 1 208 ? -3.747 10.688 -4.328 1.00 89.81 208 ILE A C 1
ATOM 1676 O O . ILE A 1 208 ? -2.778 10.608 -5.078 1.00 89.81 208 ILE A O 1
ATOM 1680 N N . ASP A 1 209 ? -3.751 10.170 -3.102 1.00 92.00 209 ASP A N 1
ATOM 1681 C CA . ASP A 1 209 ? -2.575 9.530 -2.528 1.00 92.00 209 ASP A CA 1
ATOM 1682 C C . ASP A 1 209 ? -2.152 8.273 -3.303 1.00 92.00 209 ASP A C 1
ATOM 1684 O O . ASP A 1 209 ? -0.961 8.039 -3.500 1.00 92.00 209 ASP A O 1
ATOM 1688 N N . GLU A 1 210 ? -3.106 7.471 -3.781 1.00 91.56 210 GLU A N 1
ATOM 1689 C CA . GLU A 1 210 ? -2.823 6.311 -4.632 1.00 91.56 210 GLU A CA 1
ATOM 1690 C C . GLU A 1 210 ? -2.244 6.708 -5.995 1.00 91.56 210 GLU A C 1
ATOM 1692 O O . GLU A 1 210 ? -1.296 6.069 -6.456 1.00 91.56 210 GLU A O 1
ATOM 1697 N N . ILE A 1 211 ? -2.771 7.766 -6.622 1.00 90.88 211 ILE A N 1
ATOM 1698 C CA . ILE A 1 211 ? -2.276 8.281 -7.907 1.00 90.88 211 ILE A CA 1
ATOM 1699 C C . ILE A 1 211 ? -0.834 8.770 -7.762 1.00 90.88 211 ILE A C 1
ATOM 1701 O O . ILE A 1 211 ? 0.031 8.336 -8.520 1.00 90.88 211 ILE A O 1
ATOM 1705 N N . VAL A 1 212 ? -0.551 9.610 -6.761 1.00 93.94 212 VAL A N 1
ATOM 1706 C CA . VAL A 1 212 ? 0.803 10.139 -6.534 1.00 93.94 212 VAL A CA 1
ATOM 1707 C C . VAL A 1 212 ? 1.778 9.013 -6.186 1.00 93.94 212 VAL A C 1
ATOM 1709 O O . VAL A 1 212 ? 2.885 8.969 -6.714 1.00 93.94 212 VAL A O 1
ATOM 1712 N N . ALA A 1 213 ? 1.377 8.060 -5.337 1.00 93.75 213 ALA A N 1
ATOM 1713 C CA . ALA A 1 213 ? 2.231 6.923 -4.998 1.00 93.75 213 ALA A CA 1
ATOM 1714 C C . ALA A 1 213 ? 2.565 6.075 -6.239 1.00 93.75 213 ALA A C 1
ATOM 1716 O O . ALA A 1 213 ? 3.720 5.691 -6.432 1.00 93.75 213 ALA A O 1
ATOM 1717 N N . LYS A 1 214 ? 1.570 5.833 -7.106 1.00 89.56 214 LYS A N 1
ATOM 1718 C CA . LYS A 1 214 ? 1.748 5.110 -8.370 1.00 89.56 214 LYS A CA 1
ATOM 1719 C C . LYS A 1 214 ? 2.718 5.834 -9.304 1.00 89.56 214 LYS A C 1
ATOM 1721 O O . LYS A 1 214 ? 3.584 5.169 -9.865 1.00 89.56 214 LYS A O 1
ATOM 1726 N N . GLU A 1 215 ? 2.602 7.154 -9.423 1.00 91.19 215 GLU A N 1
ATOM 1727 C CA . GLU A 1 215 ? 3.495 7.985 -10.241 1.00 91.19 215 GLU A CA 1
ATOM 1728 C C . GLU A 1 215 ? 4.944 7.939 -9.737 1.00 91.19 215 GLU A C 1
ATOM 1730 O O . GLU A 1 215 ? 5.887 7.850 -10.516 1.00 91.19 215 GLU A O 1
ATOM 1735 N N . LEU A 1 216 ? 5.134 7.892 -8.416 1.00 91.50 216 LEU A N 1
ATOM 1736 C CA . LEU A 1 216 ? 6.454 7.711 -7.807 1.00 91.50 216 LEU A CA 1
ATOM 1737 C C . LEU A 1 216 ? 6.968 6.262 -7.856 1.00 91.50 216 LEU A C 1
ATOM 1739 O O . LEU A 1 216 ? 8.071 5.992 -7.385 1.00 91.50 216 LEU A O 1
ATOM 1743 N N . GLY A 1 217 ? 6.185 5.313 -8.378 1.00 89.38 217 GLY A N 1
ATOM 1744 C CA . GLY A 1 217 ? 6.553 3.896 -8.434 1.00 89.38 217 GLY A CA 1
ATOM 1745 C C . GLY A 1 217 ? 6.595 3.200 -7.067 1.00 89.38 217 GLY A C 1
ATOM 1746 O O . GLY A 1 217 ? 7.188 2.127 -6.935 1.00 89.38 217 GLY A O 1
ATOM 1747 N N . ILE A 1 218 ? 5.967 3.777 -6.038 1.00 90.69 218 ILE A N 1
ATOM 1748 C CA . ILE A 1 218 ? 6.017 3.288 -4.654 1.00 90.69 218 ILE A CA 1
ATOM 1749 C C . ILE A 1 218 ? 4.612 2.895 -4.205 1.00 90.69 218 ILE A C 1
ATOM 1751 O O . ILE A 1 218 ? 3.607 3.469 -4.612 1.00 90.69 218 ILE A O 1
ATOM 1755 N N . SER A 1 219 ? 4.505 1.888 -3.337 1.00 91.25 219 SER A N 1
ATOM 1756 C CA . SER A 1 219 ? 3.199 1.562 -2.766 1.00 91.25 219 SER A CA 1
ATOM 1757 C C . SER A 1 219 ? 2.745 2.661 -1.797 1.00 91.25 219 SER A C 1
ATOM 1759 O O . SER A 1 219 ? 3.527 3.127 -0.967 1.00 91.25 219 SER A O 1
ATOM 1761 N N . PHE A 1 220 ? 1.462 3.021 -1.845 1.00 92.12 220 PHE A N 1
ATOM 1762 C CA . PHE A 1 220 ? 0.850 3.955 -0.893 1.00 92.12 220 PHE A CA 1
ATOM 1763 C C . PHE A 1 220 ? 1.158 3.577 0.569 1.00 92.12 220 PHE A C 1
ATOM 1765 O O . PHE A 1 220 ? 1.551 4.418 1.375 1.00 92.12 220 PHE A O 1
ATOM 1772 N N . VAL A 1 221 ? 1.073 2.283 0.901 1.00 91.75 221 VAL A N 1
ATOM 1773 C CA . VAL A 1 221 ? 1.373 1.764 2.246 1.00 91.75 221 VAL A CA 1
ATOM 1774 C C . VAL A 1 221 ? 2.828 2.030 2.643 1.00 91.75 221 VAL A C 1
ATOM 1776 O O . VAL A 1 221 ? 3.094 2.400 3.785 1.00 91.75 221 VAL A O 1
ATOM 1779 N N . THR A 1 222 ? 3.764 1.869 1.706 1.00 93.19 222 THR A N 1
ATOM 1780 C CA . THR A 1 222 ? 5.193 2.129 1.926 1.00 93.19 222 THR A CA 1
ATOM 1781 C C . THR A 1 222 ? 5.442 3.602 2.235 1.00 93.19 222 THR A C 1
ATOM 1783 O O . THR A 1 222 ? 6.104 3.896 3.227 1.00 93.19 222 THR A O 1
ATOM 1786 N N . ILE A 1 223 ? 4.860 4.522 1.456 1.00 94.88 223 ILE A N 1
ATOM 1787 C CA . ILE A 1 223 ? 4.995 5.967 1.704 1.00 94.88 223 ILE A CA 1
ATOM 1788 C C . ILE A 1 223 ? 4.462 6.326 3.092 1.00 94.88 223 ILE A C 1
ATOM 1790 O O . ILE A 1 223 ? 5.129 7.029 3.842 1.00 94.88 223 ILE A O 1
ATOM 1794 N N . TYR A 1 224 ? 3.296 5.809 3.484 1.00 93.44 224 TYR A N 1
ATOM 1795 C CA . TYR A 1 224 ? 2.726 6.095 4.806 1.00 93.44 224 TYR A CA 1
ATOM 1796 C C . TYR A 1 224 ? 3.549 5.518 5.953 1.00 93.44 224 TYR A C 1
ATOM 1798 O O . TYR A 1 224 ? 3.670 6.152 7.002 1.00 93.44 224 TYR A O 1
ATOM 1806 N N . LYS A 1 225 ? 4.138 4.335 5.753 1.00 92.19 225 LYS A N 1
ATOM 1807 C CA . LYS A 1 225 ? 5.087 3.762 6.703 1.00 92.19 225 LYS A CA 1
ATOM 1808 C C . LYS A 1 225 ? 6.293 4.689 6.878 1.00 92.19 225 LYS A C 1
ATOM 1810 O O . LYS A 1 225 ? 6.601 5.041 8.010 1.00 92.19 225 LYS A O 1
ATOM 1815 N N . TRP A 1 226 ? 6.903 5.158 5.789 1.00 95.12 226 TRP A N 1
ATOM 1816 C CA . TRP A 1 226 ? 8.026 6.100 5.861 1.00 95.12 226 TRP A CA 1
ATOM 1817 C C . TRP A 1 226 ? 7.636 7.437 6.479 1.00 95.12 226 TRP A C 1
ATOM 1819 O O . TRP A 1 226 ? 8.361 7.944 7.322 1.00 95.12 226 TRP A O 1
ATOM 1829 N N . LYS A 1 227 ? 6.465 7.988 6.148 1.00 94.44 227 LYS A N 1
ATOM 1830 C CA . LYS A 1 227 ? 5.958 9.208 6.792 1.00 94.44 227 LYS A CA 1
ATOM 1831 C C . LYS A 1 227 ? 5.807 9.043 8.304 1.00 94.44 227 LYS A C 1
ATOM 1833 O O . LYS A 1 227 ? 6.089 9.982 9.039 1.00 94.44 227 LYS A O 1
ATOM 1838 N N . SER A 1 228 ? 5.384 7.867 8.766 1.00 91.25 228 SER A N 1
ATOM 1839 C CA . SER A 1 228 ? 5.327 7.553 10.196 1.00 91.25 228 SER A CA 1
ATOM 1840 C C . SER A 1 228 ? 6.720 7.413 10.818 1.00 91.25 228 SER A C 1
ATOM 1842 O O . SER A 1 228 ? 6.918 7.891 11.927 1.00 91.25 228 SER A O 1
ATOM 1844 N N . GLU A 1 229 ? 7.670 6.771 10.131 1.00 91.50 229 GLU A N 1
ATOM 1845 C CA . GLU A 1 229 ? 9.063 6.616 10.592 1.00 91.50 229 GLU A CA 1
ATOM 1846 C C . GLU A 1 229 ? 9.800 7.963 10.664 1.00 91.50 229 GLU A C 1
ATOM 1848 O O . GLU A 1 229 ? 10.550 8.201 11.602 1.00 91.50 229 GLU A O 1
ATOM 1853 N N . LEU A 1 230 ? 9.527 8.866 9.719 1.00 92.19 230 LEU A N 1
ATOM 1854 C CA . LEU A 1 230 ? 10.070 10.227 9.657 1.00 92.19 230 LEU A CA 1
ATOM 1855 C C . LEU A 1 230 ? 9.332 11.223 10.573 1.00 92.19 230 LEU A C 1
ATOM 1857 O O . LEU A 1 230 ? 9.615 12.417 10.528 1.00 92.19 230 LEU A O 1
ATOM 1861 N N . GLY A 1 231 ? 8.338 10.774 11.348 1.00 90.12 231 GLY A N 1
ATOM 1862 C CA . GLY A 1 231 ? 7.570 11.632 12.259 1.00 90.12 231 GLY A CA 1
ATOM 1863 C C . GLY A 1 231 ? 6.627 12.638 11.581 1.00 90.12 231 GLY A C 1
ATOM 1864 O O . GLY A 1 231 ? 6.098 13.518 12.251 1.00 90.12 231 GLY A O 1
ATOM 1865 N N . GLN A 1 232 ? 6.372 12.521 10.273 1.00 88.19 232 GLN A N 1
ATOM 1866 C CA . GLN A 1 232 ? 5.425 13.387 9.548 1.00 88.19 232 GLN A CA 1
ATOM 1867 C C . GLN A 1 232 ? 3.957 13.010 9.778 1.00 88.19 232 GLN A C 1
ATOM 1869 O O . GLN A 1 232 ? 3.051 13.775 9.450 1.00 88.19 232 GLN A O 1
ATOM 1874 N N . ILE A 1 233 ? 3.706 11.797 10.267 1.00 86.31 233 ILE A N 1
ATOM 1875 C CA . ILE A 1 233 ? 2.381 11.337 10.667 1.00 86.31 233 ILE A CA 1
ATOM 1876 C C . ILE A 1 233 ? 2.516 10.784 12.073 1.00 86.31 233 ILE A C 1
ATOM 1878 O O . ILE A 1 233 ? 3.317 9.879 12.308 1.00 86.31 233 ILE A O 1
ATOM 1882 N N . GLU A 1 234 ? 1.693 11.288 12.988 1.00 76.75 234 GLU A N 1
ATOM 1883 C CA . GLU A 1 234 ? 1.605 10.702 14.314 1.00 76.75 234 GLU A CA 1
ATOM 1884 C C . GLU A 1 234 ? 1.126 9.251 14.188 1.00 76.75 234 GLU A C 1
ATOM 1886 O O . GLU A 1 234 ? 0.071 8.986 13.585 1.00 76.75 234 GLU A O 1
ATOM 1891 N N . PRO A 1 235 ? 1.877 8.278 14.729 1.00 72.19 235 PRO A N 1
ATOM 1892 C CA . PRO A 1 235 ? 1.393 6.916 14.774 1.00 72.19 235 PRO A CA 1
ATOM 1893 C C . PRO A 1 235 ? 0.066 6.937 15.525 1.00 72.19 235 PRO A C 1
ATOM 1895 O O . PRO A 1 235 ? -0.003 7.423 16.651 1.00 72.19 235 PRO A O 1
ATOM 1898 N N . LYS A 1 236 ? -1.003 6.419 14.902 1.00 73.12 236 LYS A N 1
ATOM 1899 C CA . LYS A 1 236 ? -2.313 6.310 15.559 1.00 73.12 236 LYS A CA 1
ATOM 1900 C C . LYS A 1 236 ? -2.090 5.671 16.923 1.00 73.12 236 LYS A C 1
ATOM 1902 O O . LYS A 1 236 ? -1.704 4.500 16.957 1.00 73.12 236 LYS A O 1
ATOM 1907 N N . HIS A 1 237 ? -2.298 6.431 18.002 1.00 67.12 237 HIS A N 1
ATOM 1908 C CA . HIS A 1 237 ? -2.048 5.962 19.358 1.00 67.12 237 HIS A CA 1
ATOM 1909 C C . HIS A 1 237 ? -2.775 4.636 19.561 1.00 67.12 237 HIS A C 1
ATOM 1911 O O . HIS A 1 237 ? -4.003 4.564 19.650 1.00 67.12 237 HIS A O 1
ATOM 1917 N N . LYS A 1 238 ? -2.007 3.547 19.567 1.00 79.94 238 LYS A N 1
ATOM 1918 C CA . LYS A 1 238 ? -2.533 2.242 19.927 1.00 79.94 238 LYS A CA 1
ATOM 1919 C C . LYS A 1 238 ? -2.598 2.250 21.439 1.00 79.94 238 LYS A C 1
ATOM 1921 O O . LYS A 1 238 ? -1.572 2.390 22.096 1.00 79.94 238 LYS A O 1
ATOM 1926 N N . HIS A 1 239 ? -3.797 2.096 21.988 1.00 83.19 239 HIS A N 1
ATOM 1927 C CA . HIS A 1 239 ? -3.918 1.822 23.411 1.00 83.19 239 HIS A CA 1
ATOM 1928 C C . HIS A 1 239 ? -3.085 0.568 23.722 1.00 83.19 239 HIS A C 1
ATOM 1930 O O . HIS A 1 239 ? -3.258 -0.436 23.019 1.00 83.19 239 HIS A O 1
ATOM 1936 N N . PRO A 1 240 ? -2.179 0.597 24.713 1.00 89.06 240 PRO A N 1
ATOM 1937 C CA . PRO A 1 240 ? -1.475 -0.607 25.132 1.00 89.06 240 PRO A CA 1
ATOM 1938 C C . PRO A 1 240 ? -2.498 -1.654 25.583 1.00 89.06 240 PRO A C 1
ATOM 1940 O O . PRO A 1 240 ? -3.583 -1.298 26.047 1.00 89.06 240 PRO A O 1
ATOM 1943 N N . HIS A 1 241 ? -2.181 -2.941 25.428 1.00 87.19 241 HIS A N 1
ATOM 1944 C CA . HIS A 1 241 ? -3.143 -4.018 25.692 1.00 87.19 241 HIS A CA 1
ATOM 1945 C C . HIS A 1 241 ? -3.727 -3.948 27.114 1.00 87.19 241 HIS A C 1
ATOM 1947 O O . HIS A 1 241 ? -4.934 -4.088 27.280 1.00 87.19 241 HIS A O 1
ATOM 1953 N N . SER A 1 242 ? -2.909 -3.594 28.109 1.00 90.50 242 SER A N 1
ATOM 1954 C CA . SER A 1 242 ? -3.345 -3.344 29.491 1.00 90.50 242 SER A CA 1
ATOM 1955 C C . SER A 1 242 ? -4.432 -2.269 29.595 1.00 90.50 242 SER A C 1
ATOM 1957 O O . SER A 1 242 ? -5.446 -2.468 30.258 1.00 90.50 242 SER A O 1
ATOM 1959 N N . LYS A 1 243 ? -4.282 -1.146 28.882 1.00 92.56 243 LYS A N 1
ATOM 1960 C CA . LYS A 1 243 ? -5.298 -0.087 28.872 1.00 92.56 243 LYS A CA 1
ATOM 1961 C C . LYS A 1 243 ? -6.559 -0.510 28.124 1.00 92.56 243 LYS A C 1
ATOM 1963 O O . LYS A 1 243 ? -7.654 -0.126 28.522 1.00 92.56 243 LYS A O 1
ATOM 1968 N N . GLN A 1 244 ? -6.422 -1.309 27.062 1.00 93.12 244 GLN A N 1
ATOM 1969 C CA . GLN A 1 244 ? -7.580 -1.888 26.369 1.00 93.12 244 GLN A CA 1
ATOM 1970 C C . GLN A 1 244 ? -8.392 -2.776 27.319 1.00 93.12 244 GLN A C 1
ATOM 1972 O O . GLN A 1 244 ? -9.612 -2.655 27.354 1.00 93.12 244 GLN A O 1
ATOM 1977 N N . MET A 1 245 ? -7.716 -3.608 28.117 1.00 91.25 245 MET A N 1
ATOM 1978 C CA . MET A 1 245 ? -8.341 -4.465 29.129 1.00 91.25 245 MET A CA 1
ATOM 1979 C C . MET A 1 245 ? -9.102 -3.653 30.176 1.00 91.25 245 MET A C 1
ATOM 1981 O O . MET A 1 245 ? -10.272 -3.928 30.422 1.00 91.25 245 MET A O 1
ATOM 1985 N N . GLU A 1 246 ? -8.480 -2.614 30.743 1.00 94.56 246 GLU A N 1
ATOM 1986 C CA . GLU A 1 246 ? -9.126 -1.748 31.739 1.00 94.56 246 GLU A CA 1
ATOM 1987 C C . GLU A 1 246 ? -10.393 -1.082 31.174 1.00 94.56 246 GLU A C 1
ATOM 1989 O O . GLU A 1 246 ? -11.448 -1.089 31.806 1.00 94.56 246 GLU A O 1
ATOM 1994 N N . LEU A 1 247 ? -10.312 -0.547 29.951 1.00 95.88 247 LEU A N 1
ATOM 1995 C CA . LEU A 1 247 ? -11.452 0.090 29.287 1.00 95.88 247 LEU A CA 1
ATOM 1996 C C . LEU A 1 247 ? -12.567 -0.913 28.974 1.00 95.88 247 LEU A C 1
ATOM 1998 O O . LEU A 1 247 ? -13.744 -0.572 29.078 1.00 95.88 247 LEU A O 1
ATOM 2002 N N . MET A 1 248 ? -12.215 -2.147 28.613 1.00 95.62 248 MET A N 1
ATOM 2003 C CA . MET A 1 248 ? -13.193 -3.202 28.355 1.00 95.62 248 MET A CA 1
ATOM 2004 C C . MET A 1 248 ? -13.833 -3.743 29.631 1.00 95.62 248 MET A C 1
ATOM 2006 O O . MET A 1 248 ? -15.018 -4.062 29.605 1.00 95.62 248 MET A O 1
ATOM 2010 N N . LYS A 1 249 ? -13.104 -3.784 30.750 1.00 94.69 249 LYS A N 1
ATOM 2011 C CA . LYS A 1 249 ? -13.687 -4.086 32.061 1.00 94.69 249 LYS A CA 1
ATOM 2012 C C . LYS A 1 249 ? -14.747 -3.041 32.425 1.00 94.69 249 LYS A C 1
ATOM 2014 O O . LYS A 1 249 ? -15.902 -3.403 32.629 1.00 94.69 249 LYS A O 1
ATOM 2019 N N . ARG A 1 250 ? -14.400 -1.748 32.342 1.00 96.50 250 ARG A N 1
ATOM 2020 C CA . ARG A 1 250 ? -15.356 -0.645 32.567 1.00 96.50 250 ARG A CA 1
ATOM 2021 C C . ARG A 1 250 ? -16.548 -0.681 31.612 1.00 96.50 250 ARG A C 1
ATOM 2023 O O . ARG A 1 250 ? -17.658 -0.338 32.001 1.00 96.50 250 ARG A O 1
ATOM 2030 N N . TYR A 1 251 ? -16.340 -1.087 30.357 1.00 96.81 251 TYR A N 1
ATOM 2031 C CA . TYR A 1 251 ? -17.435 -1.264 29.401 1.00 96.81 251 TYR A CA 1
ATOM 2032 C C . TYR A 1 251 ? -18.491 -2.249 29.920 1.00 96.81 251 TYR A C 1
ATOM 2034 O O . TYR A 1 251 ? -19.679 -1.936 29.857 1.00 96.81 251 TYR A O 1
ATOM 2042 N N . TYR A 1 252 ? -18.071 -3.418 30.418 1.00 95.00 252 TYR A N 1
ATOM 2043 C CA . TYR A 1 252 ? -18.998 -4.419 30.948 1.00 95.00 252 TYR A CA 1
ATOM 2044 C C . TYR A 1 252 ? -19.634 -3.963 32.264 1.00 95.00 252 TYR A C 1
ATOM 2046 O O . TYR A 1 252 ? -20.844 -4.084 32.392 1.00 95.00 252 TYR A O 1
ATOM 2054 N N . GLU A 1 253 ? -18.880 -3.314 33.157 1.00 96.62 253 GLU A N 1
ATOM 2055 C CA . GLU A 1 253 ? -19.426 -2.718 34.390 1.00 96.62 253 GLU A CA 1
ATOM 2056 C C . GLU A 1 253 ? -20.568 -1.725 34.093 1.00 96.62 253 GLU A C 1
ATOM 2058 O O . GLU A 1 253 ? -21.643 -1.810 34.683 1.00 96.62 253 GLU A O 1
ATOM 2063 N N . ILE A 1 254 ? -20.386 -0.823 33.118 1.00 97.00 254 ILE A N 1
ATOM 2064 C CA . ILE A 1 254 ? -21.438 0.120 32.693 1.00 97.00 254 ILE A CA 1
ATOM 2065 C C . ILE A 1 254 ? -22.633 -0.627 32.085 1.00 97.00 254 ILE A C 1
ATOM 2067 O O . ILE A 1 254 ? -23.783 -0.222 32.268 1.00 97.00 254 ILE A O 1
ATOM 2071 N N . LYS A 1 255 ? -22.376 -1.702 31.332 1.00 95.50 255 LYS A N 1
ATOM 2072 C CA . LYS A 1 255 ? -23.431 -2.486 30.683 1.00 95.50 255 LYS A CA 1
ATOM 2073 C C . LYS A 1 255 ? -24.271 -3.261 31.694 1.00 95.50 255 LYS A C 1
ATOM 2075 O O . LYS A 1 255 ? -25.479 -3.351 31.500 1.00 95.50 255 LYS A O 1
ATOM 2080 N N . ASP A 1 256 ? -23.652 -3.753 32.757 1.00 95.12 256 ASP A N 1
ATOM 2081 C CA . ASP A 1 256 ? -24.336 -4.444 33.846 1.00 95.12 256 ASP A CA 1
ATOM 2082 C C . ASP A 1 256 ? -25.176 -3.459 34.675 1.00 95.12 256 ASP A C 1
ATOM 2084 O O . ASP A 1 256 ? -26.324 -3.751 35.001 1.00 95.12 256 ASP A O 1
ATOM 2088 N N . GLN A 1 257 ? -24.656 -2.252 34.932 1.00 96.38 257 GLN A N 1
ATOM 2089 C CA . GLN A 1 257 ? -25.385 -1.195 35.647 1.00 96.38 257 GLN A CA 1
ATOM 2090 C C . GLN A 1 257 ? -26.554 -0.614 34.838 1.00 96.38 257 GLN A C 1
ATOM 2092 O O . GLN A 1 257 ? -27.605 -0.301 35.396 1.00 96.38 257 GLN A O 1
ATOM 2097 N N . ILE A 1 258 ? -26.388 -0.447 33.520 1.00 96.81 258 ILE A N 1
ATOM 2098 C CA . ILE A 1 258 ? -27.394 0.163 32.640 1.00 96.81 258 ILE A CA 1
ATOM 2099 C C . ILE A 1 258 ? -27.587 -0.709 31.387 1.00 96.81 258 ILE A C 1
ATOM 2101 O O . ILE A 1 258 ? -27.127 -0.350 30.299 1.00 96.81 258 ILE A O 1
ATOM 2105 N N . PRO A 1 259 ? -28.333 -1.827 31.469 1.00 95.19 259 PRO A N 1
ATOM 2106 C CA . PRO A 1 259 ? -28.440 -2.793 30.366 1.00 95.19 259 PRO A CA 1
ATOM 2107 C C . PRO A 1 259 ? -28.924 -2.204 29.031 1.00 95.19 259 PRO A C 1
ATOM 2109 O O . PRO A 1 259 ? -28.539 -2.670 27.954 1.00 95.19 259 PRO A O 1
ATOM 2112 N N . LYS A 1 260 ? -29.741 -1.142 29.085 1.00 97.12 260 LYS A N 1
ATOM 2113 C CA . LYS A 1 260 ? -30.342 -0.484 27.912 1.00 97.12 260 LYS A CA 1
ATOM 2114 C C . LYS A 1 260 ? -29.461 0.591 27.259 1.00 97.12 260 LYS A C 1
ATOM 2116 O O . LYS A 1 260 ? -29.847 1.112 26.215 1.00 97.12 260 LYS A O 1
ATOM 2121 N N . ILE A 1 261 ? -28.299 0.937 27.823 1.00 97.31 261 ILE A N 1
ATOM 2122 C CA . ILE A 1 261 ? -27.431 1.977 27.244 1.00 97.31 261 ILE A CA 1
ATOM 2123 C C . ILE A 1 261 ? -26.868 1.534 25.883 1.00 97.31 261 ILE A C 1
ATOM 2125 O O . ILE A 1 261 ? -26.489 0.374 25.693 1.00 97.31 261 ILE A O 1
ATOM 2129 N N . ILE A 1 262 ? -26.785 2.447 24.916 1.00 97.50 262 ILE A N 1
ATOM 2130 C CA . ILE A 1 262 ? -26.280 2.148 23.569 1.00 97.50 262 ILE A CA 1
ATOM 2131 C C . ILE A 1 262 ? -24.745 2.192 23.578 1.00 97.50 262 ILE A C 1
ATOM 2133 O O . ILE A 1 262 ? -24.135 3.069 24.184 1.00 97.50 262 ILE A O 1
ATOM 2137 N N . ASP A 1 263 ? -24.090 1.279 22.851 1.00 96.69 263 ASP A N 1
ATOM 2138 C CA . ASP A 1 263 ? -22.618 1.202 22.782 1.00 96.69 263 ASP A CA 1
ATOM 2139 C C . ASP A 1 263 ? -21.963 2.518 22.328 1.00 96.69 263 ASP A C 1
ATOM 2141 O O . ASP A 1 263 ? -20.846 2.833 22.733 1.00 96.69 263 ASP A O 1
ATOM 2145 N N . LYS A 1 264 ? -22.657 3.303 21.494 1.00 97.62 264 LYS A N 1
ATOM 2146 C CA . LYS A 1 264 ? -22.194 4.622 21.048 1.00 97.62 264 LYS A CA 1
ATOM 2147 C C . LYS A 1 264 ? -22.019 5.586 22.222 1.00 97.62 264 LYS A C 1
ATOM 2149 O O . LYS A 1 264 ? -21.074 6.369 22.206 1.00 97.62 264 LYS A O 1
ATOM 2154 N N . ASP A 1 265 ? -22.889 5.516 23.223 1.00 98.00 265 ASP A N 1
ATOM 2155 C CA . ASP A 1 265 ? -22.823 6.386 24.393 1.00 98.00 265 ASP A CA 1
ATOM 2156 C C . ASP A 1 265 ? -21.805 5.871 25.409 1.00 98.00 265 ASP A C 1
ATOM 2158 O O . ASP A 1 265 ? -21.016 6.670 25.909 1.00 98.00 265 ASP A O 1
ATOM 2162 N N . ILE A 1 266 ? -21.681 4.549 25.593 1.00 97.56 266 ILE A N 1
ATOM 2163 C CA . ILE A 1 266 ? -20.563 3.986 26.373 1.00 97.56 266 ILE A CA 1
ATOM 2164 C C . ILE A 1 266 ? -19.214 4.393 25.758 1.00 97.56 266 ILE A C 1
ATOM 2166 O O . ILE A 1 266 ? -18.295 4.779 26.476 1.00 97.56 266 ILE A O 1
ATOM 2170 N N . ALA A 1 267 ? -19.087 4.372 24.427 1.00 97.38 267 ALA A N 1
ATOM 2171 C CA . ALA A 1 267 ? -17.867 4.808 23.746 1.00 97.38 267 ALA A CA 1
ATOM 2172 C C . ALA A 1 267 ? -17.515 6.274 24.061 1.00 97.38 267 ALA A C 1
ATOM 2174 O O . ALA A 1 267 ? -16.348 6.581 24.302 1.00 97.38 267 ALA A O 1
ATOM 2175 N N . LYS A 1 268 ? -18.517 7.167 24.122 1.00 97.19 268 LYS A N 1
ATOM 2176 C CA . LYS A 1 268 ? -18.319 8.565 24.542 1.00 97.19 268 LYS A CA 1
ATOM 2177 C C . LYS A 1 268 ? -17.868 8.654 26.001 1.00 97.19 268 LYS A C 1
ATOM 2179 O O . LYS A 1 268 ? -16.909 9.369 26.274 1.00 97.19 268 LYS A O 1
ATOM 2184 N N . ILE A 1 269 ? -18.507 7.905 26.907 1.00 97.12 269 ILE A N 1
ATOM 2185 C CA . ILE A 1 269 ? -18.154 7.857 28.340 1.00 97.12 269 ILE A CA 1
ATOM 2186 C C . ILE A 1 269 ? -16.694 7.419 28.518 1.00 97.12 269 ILE A C 1
ATOM 2188 O O . ILE A 1 269 ? -15.929 8.053 29.241 1.00 97.12 269 ILE A O 1
ATOM 2192 N N . LEU A 1 270 ? -16.279 6.378 27.794 1.00 96.25 270 LEU A N 1
ATOM 2193 C CA . LEU A 1 270 ? -14.919 5.840 27.838 1.00 96.25 270 LEU A CA 1
ATOM 2194 C C . LEU A 1 270 ? -13.904 6.651 27.015 1.00 96.25 270 LEU A C 1
ATOM 2196 O O . LEU A 1 270 ? -12.725 6.301 26.998 1.00 96.25 270 LEU A O 1
ATOM 2200 N N . LYS A 1 271 ? -14.340 7.717 26.327 1.00 95.44 271 LYS A N 1
ATOM 2201 C CA . LYS A 1 271 ? -13.520 8.540 25.421 1.00 95.44 271 LYS A CA 1
ATOM 2202 C C . LYS A 1 271 ? -12.779 7.709 24.363 1.00 95.44 271 LYS A C 1
ATOM 2204 O O . LYS A 1 271 ? -11.628 7.980 24.028 1.00 95.44 271 LYS A O 1
ATOM 2209 N N . ILE A 1 272 ? -13.453 6.698 23.816 1.00 94.62 272 ILE A N 1
ATOM 2210 C CA . ILE A 1 272 ? -12.944 5.849 22.734 1.00 94.62 272 ILE A CA 1
ATOM 2211 C C . ILE A 1 272 ? -13.817 5.983 21.489 1.00 94.62 272 ILE A C 1
ATOM 2213 O O . ILE A 1 272 ? -15.028 6.181 21.560 1.00 94.62 272 ILE A O 1
ATOM 2217 N N . GLY A 1 273 ? -13.214 5.834 20.310 1.00 94.19 273 GLY A N 1
ATOM 2218 C CA . GLY A 1 273 ? -13.977 5.811 19.062 1.00 94.19 273 GLY A CA 1
ATOM 2219 C C . GLY A 1 273 ? -14.947 4.624 19.024 1.00 94.19 273 GLY A C 1
ATOM 2220 O O . GLY A 1 273 ? -14.565 3.498 19.345 1.00 94.19 273 GLY A O 1
ATOM 2221 N N . SER A 1 274 ? -16.188 4.834 18.573 1.00 95.94 274 SER A N 1
ATOM 2222 C CA . SER A 1 274 ? -17.203 3.765 18.525 1.00 95.94 274 SER A CA 1
ATOM 2223 C C . SER A 1 274 ? -16.757 2.561 17.683 1.00 95.94 274 SER A C 1
ATOM 2225 O O . SER A 1 274 ? -16.992 1.417 18.062 1.00 95.94 274 SER A O 1
ATOM 2227 N N . ALA A 1 275 ? -16.041 2.797 16.577 1.00 94.06 275 ALA A N 1
ATOM 2228 C CA . ALA A 1 275 ? -15.462 1.728 15.759 1.00 94.06 275 ALA A CA 1
ATOM 2229 C C . ALA A 1 275 ? -14.390 0.921 16.517 1.00 94.06 275 ALA A C 1
ATOM 2231 O O . ALA A 1 275 ? -14.320 -0.303 16.381 1.00 94.06 275 ALA A O 1
ATOM 2232 N N . THR A 1 276 ? -13.584 1.593 17.344 1.00 93.94 276 THR A N 1
ATOM 2233 C CA . THR A 1 276 ? -12.581 0.960 18.209 1.00 93.94 276 THR A CA 1
ATOM 2234 C C . THR A 1 276 ? -13.254 0.069 19.245 1.00 93.94 276 THR A C 1
ATOM 2236 O O . THR A 1 276 ? -12.876 -1.094 19.368 1.00 93.94 276 THR A O 1
ATOM 2239 N N . LEU A 1 277 ? -14.308 0.561 19.906 1.00 95.88 277 LEU A N 1
ATOM 2240 C CA . LEU A 1 277 ? -15.078 -0.230 20.868 1.00 95.88 277 LEU A CA 1
ATOM 2241 C C . LEU A 1 277 ? -15.683 -1.485 20.219 1.00 95.88 277 LEU A C 1
ATOM 2243 O O . LEU A 1 277 ? -15.525 -2.585 20.741 1.00 95.88 277 LEU A O 1
ATOM 2247 N N . VAL A 1 278 ? -16.318 -1.357 19.047 1.00 94.94 278 VAL A N 1
ATOM 2248 C CA . VAL A 1 278 ? -16.888 -2.507 18.317 1.00 94.94 278 VAL A CA 1
ATOM 2249 C C . VAL A 1 278 ? -15.809 -3.534 17.963 1.00 94.94 278 VAL A C 1
ATOM 2251 O O . VAL A 1 278 ? -16.026 -4.741 18.106 1.00 94.94 278 VAL A O 1
ATOM 2254 N N . ARG A 1 279 ? -14.633 -3.075 17.519 1.00 94.12 279 ARG A N 1
ATOM 2255 C CA . ARG A 1 279 ? -13.496 -3.952 17.224 1.00 94.12 279 ARG A CA 1
ATOM 2256 C C . ARG A 1 279 ? -13.018 -4.686 18.477 1.00 94.12 279 ARG A C 1
ATOM 2258 O O . ARG A 1 279 ? -12.831 -5.900 18.412 1.00 94.12 279 ARG A O 1
ATOM 2265 N N . TRP A 1 280 ? -12.846 -3.984 19.595 1.00 94.44 280 TRP A N 1
ATOM 2266 C CA . TRP A 1 280 ? -12.411 -4.588 20.854 1.00 94.44 280 TRP A CA 1
ATOM 2267 C C . TRP A 1 280 ? -13.432 -5.584 21.388 1.00 94.44 280 TRP A C 1
ATOM 2269 O O . TRP A 1 280 ? -13.057 -6.709 21.688 1.00 94.44 280 TRP A O 1
ATOM 2279 N N . LYS A 1 281 ? -14.729 -5.263 21.378 1.00 94.12 281 LYS A N 1
ATOM 2280 C CA . LYS A 1 281 ? -15.786 -6.223 21.738 1.00 94.12 281 LYS A CA 1
ATOM 2281 C C . LYS A 1 281 ? -15.666 -7.535 20.963 1.00 94.12 281 LYS A C 1
ATOM 2283 O O . LYS A 1 281 ? -15.742 -8.607 21.553 1.00 94.12 281 LYS A O 1
ATOM 2288 N N . ARG A 1 282 ? -15.446 -7.469 19.643 1.00 92.12 282 ARG A N 1
ATOM 2289 C CA . ARG A 1 282 ? -15.241 -8.670 18.811 1.00 92.12 282 ARG A CA 1
ATOM 2290 C C . ARG A 1 282 ? -13.977 -9.433 19.205 1.00 92.12 282 ARG A C 1
ATOM 2292 O O . ARG A 1 282 ? -13.996 -10.658 19.205 1.00 92.12 282 ARG A O 1
ATOM 2299 N N . GLN A 1 283 ? -12.898 -8.720 19.517 1.00 88.75 283 GLN A N 1
ATOM 2300 C CA . GLN A 1 283 ? -11.630 -9.311 19.939 1.00 88.75 283 GLN A CA 1
ATOM 2301 C C . GLN A 1 283 ? -11.762 -10.029 21.290 1.00 88.75 283 GLN A C 1
ATOM 2303 O O . GLN A 1 283 ? -11.414 -11.200 21.380 1.00 88.75 283 GLN A O 1
ATOM 2308 N N . PHE A 1 284 ? -12.333 -9.374 22.301 1.00 88.12 284 PHE A N 1
ATOM 2309 C CA . PHE A 1 284 ? -12.471 -9.923 23.654 1.00 88.12 284 PHE A CA 1
ATOM 2310 C C . PHE A 1 284 ? -13.555 -10.996 23.771 1.00 88.12 284 PHE A C 1
ATOM 2312 O O . PHE A 1 284 ? -13.373 -11.965 24.501 1.00 88.12 284 PHE A O 1
ATOM 2319 N N . LYS A 1 285 ? -14.637 -10.906 22.983 1.00 84.38 285 LYS A N 1
ATOM 2320 C CA . LYS A 1 285 ? -15.641 -11.980 22.909 1.00 84.38 285 LYS A CA 1
ATOM 2321 C C . LYS A 1 285 ? -15.038 -13.293 22.399 1.00 84.38 285 LYS A C 1
ATOM 2323 O O . LYS A 1 285 ? -15.407 -14.358 22.873 1.00 84.38 285 LYS A O 1
ATOM 2328 N N . ARG A 1 286 ? -14.096 -13.229 21.449 1.00 77.19 286 ARG A N 1
ATOM 2329 C CA . ARG A 1 286 ? -13.376 -14.419 20.953 1.00 77.19 286 ARG A CA 1
ATOM 2330 C C . ARG A 1 286 ? -12.409 -15.002 21.981 1.00 77.19 286 ARG A C 1
ATOM 2332 O O . ARG A 1 286 ? -12.100 -16.180 21.896 1.00 77.19 286 ARG A O 1
ATOM 2339 N N . GLN A 1 287 ? -11.941 -14.187 22.921 1.00 72.38 287 GLN A N 1
ATOM 2340 C CA . GLN A 1 287 ? -11.003 -14.593 23.966 1.00 72.38 287 GLN A CA 1
ATOM 2341 C C . GLN A 1 287 ? -11.707 -15.135 25.223 1.00 72.38 287 GLN A C 1
ATOM 2343 O O . GLN A 1 287 ? -11.045 -15.312 26.233 1.00 72.38 287 GLN A O 1
ATOM 2348 N N . GLN A 1 288 ? -13.024 -15.401 25.170 1.00 62.47 288 GLN A N 1
ATOM 2349 C CA . GLN A 1 288 ? -13.816 -15.888 26.312 1.00 62.47 288 GLN A CA 1
ATOM 2350 C C . GLN A 1 288 ? -13.668 -15.006 27.561 1.00 62.47 288 GLN A C 1
ATOM 2352 O O . GLN A 1 288 ? -13.606 -15.494 28.684 1.00 62.47 288 GLN A O 1
ATOM 2357 N N . PHE A 1 289 ? -13.629 -13.683 27.379 1.00 59.56 289 PHE A N 1
ATOM 2358 C CA . PHE A 1 289 ? -13.696 -12.763 28.509 1.00 59.56 289 PHE A CA 1
ATOM 2359 C C . PHE A 1 289 ? -15.132 -12.753 29.054 1.00 59.56 289 PHE A C 1
ATOM 2361 O O . PHE A 1 289 ? -15.941 -11.896 28.697 1.00 59.56 289 PHE A O 1
ATOM 2368 N N . HIS A 1 290 ? -15.465 -13.760 29.859 1.00 54.75 290 HIS A N 1
ATOM 2369 C CA . HIS A 1 290 ? -16.610 -13.744 30.753 1.00 54.75 290 HIS A CA 1
ATOM 2370 C C . HIS A 1 290 ? -16.135 -13.102 32.060 1.00 54.75 290 HIS A C 1
ATOM 2372 O O . HIS A 1 290 ? -15.483 -13.780 32.849 1.00 54.75 290 HIS A O 1
ATOM 2378 N N . PRO A 1 291 ? -16.436 -11.814 32.317 1.00 54.59 291 PRO A N 1
ATOM 2379 C CA . PRO A 1 291 ? -16.053 -11.167 33.575 1.00 54.59 291 PRO A CA 1
ATOM 2380 C C . PRO A 1 291 ? -16.673 -11.840 34.816 1.00 54.59 291 PRO A C 1
ATOM 2382 O O . PRO A 1 291 ? -16.230 -11.566 35.922 1.00 54.59 291 PRO A O 1
ATOM 2385 N N . ASN A 1 292 ? -17.634 -12.754 34.618 1.00 51.03 292 ASN A N 1
ATOM 2386 C CA . ASN A 1 292 ? -18.303 -13.534 35.658 1.00 51.03 292 ASN A CA 1
ATOM 2387 C C . ASN A 1 292 ? -18.003 -15.044 35.588 1.00 51.03 292 ASN A C 1
ATOM 2389 O O . ASN A 1 292 ? -18.777 -15.835 36.123 1.00 51.03 292 ASN A O 1
ATOM 2393 N N . SER A 1 293 ? -16.911 -15.47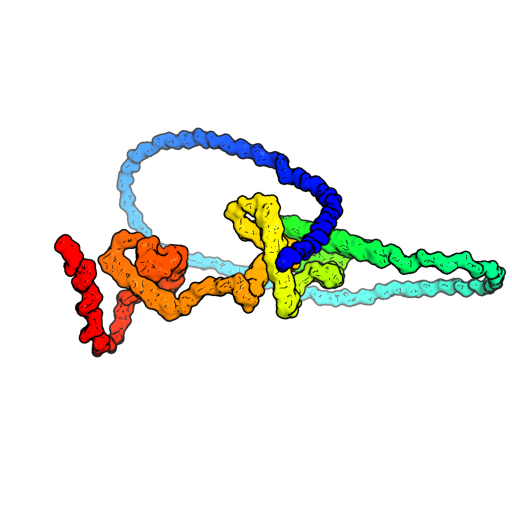6 34.940 1.00 45.69 293 SER A N 1
ATOM 2394 C CA . SER A 1 293 ? -16.381 -16.817 35.221 1.00 45.69 293 SER A CA 1
ATOM 2395 C C . SER A 1 293 ? -15.733 -16.762 36.598 1.00 45.69 293 SER A C 1
ATOM 2397 O O . SER A 1 293 ? -14.571 -16.387 36.743 1.00 45.69 293 SER A O 1
ATOM 2399 N N . VAL A 1 294 ? -16.548 -17.033 37.613 1.00 48.31 294 VAL A N 1
ATOM 2400 C CA . VAL A 1 294 ? -16.144 -17.244 38.999 1.00 48.31 294 VAL A CA 1
ATOM 2401 C C . VAL A 1 294 ? -15.306 -18.523 39.037 1.00 48.31 294 VAL A C 1
ATOM 2403 O O . VAL A 1 294 ? -15.788 -19.581 39.425 1.00 48.31 294 VAL A O 1
ATOM 2406 N N . ASP A 1 295 ? -14.051 -18.444 38.599 1.00 43.97 295 ASP A N 1
ATOM 2407 C CA . ASP A 1 295 ? -13.047 -19.394 39.056 1.00 43.97 295 ASP A CA 1
ATOM 2408 C C . ASP A 1 295 ? -12.727 -19.003 40.496 1.00 43.97 295 ASP A C 1
ATOM 2410 O O . ASP A 1 295 ? -12.095 -17.982 40.777 1.00 43.97 295 ASP A O 1
ATOM 2414 N N . GLY A 1 296 ? -13.288 -19.791 41.412 1.00 43.31 296 GLY A N 1
ATOM 2415 C CA . GLY A 1 296 ? -13.184 -19.641 42.853 1.00 43.31 296 GLY A CA 1
ATOM 2416 C C . GLY A 1 296 ? -11.762 -19.835 43.362 1.00 43.31 296 GLY A C 1
ATOM 2417 O O . GLY A 1 296 ? -11.452 -20.848 43.984 1.00 43.31 296 GLY A O 1
ATOM 2418 N N . HIS A 1 297 ? -10.917 -18.826 43.175 1.00 39.81 297 HIS A N 1
ATOM 2419 C CA . HIS A 1 297 ? -9.786 -18.599 44.058 1.00 39.81 297 HIS A CA 1
ATOM 2420 C C . HIS A 1 297 ? -10.004 -17.318 44.849 1.00 39.81 297 HIS A C 1
ATOM 2422 O O . HIS A 1 297 ? -9.769 -16.204 44.384 1.00 39.81 297 HIS A O 1
ATOM 2428 N N . SER A 1 298 ? -10.487 -17.536 46.072 1.00 47.19 298 SER A N 1
ATOM 2429 C CA . SER A 1 298 ? -10.516 -16.590 47.172 1.00 47.19 298 SER A CA 1
ATOM 2430 C C . SER A 1 298 ? -9.188 -15.846 47.289 1.00 47.19 298 SER A C 1
ATOM 2432 O O . SER A 1 298 ? -8.179 -16.417 47.697 1.00 47.19 298 SER A O 1
ATOM 2434 N N . VAL A 1 299 ? -9.213 -14.553 46.984 1.00 41.16 299 VAL A N 1
ATOM 2435 C CA . VAL A 1 299 ? -8.365 -13.571 47.659 1.00 41.16 299 VAL A CA 1
ATOM 2436 C C . VAL A 1 299 ? -9.317 -12.520 48.201 1.00 41.16 299 VAL A C 1
ATOM 2438 O O . VAL A 1 299 ? -9.659 -11.533 47.555 1.00 41.16 299 VAL A O 1
ATOM 2441 N N . GLU A 1 300 ? -9.834 -12.838 49.378 1.00 48.91 300 GLU A N 1
ATOM 2442 C CA . GLU A 1 300 ? -10.546 -11.922 50.245 1.00 48.91 300 GLU A CA 1
ATOM 2443 C C . GLU A 1 300 ? -9.478 -11.092 50.965 1.00 48.91 300 GLU A C 1
ATOM 2445 O O . GLU A 1 300 ? -8.855 -11.590 51.889 1.00 48.91 300 GLU A O 1
ATOM 2450 N N . GLU A 1 301 ? -9.185 -9.879 50.487 1.00 49.50 301 GLU A N 1
ATOM 2451 C CA . GLU A 1 301 ? -8.809 -8.746 51.348 1.00 49.50 301 GLU A CA 1
ATOM 2452 C C . GLU A 1 301 ? -8.591 -7.458 50.541 1.00 49.50 301 GLU A C 1
ATOM 2454 O O . GLU A 1 301 ? -7.884 -7.430 49.535 1.00 49.50 301 GLU A O 1
ATOM 2459 N N . ASN A 1 302 ? -9.139 -6.369 51.086 1.00 50.28 302 ASN A N 1
ATOM 2460 C CA . ASN A 1 302 ? -8.831 -4.962 50.807 1.00 50.28 302 ASN A CA 1
ATOM 2461 C C . ASN A 1 302 ? -9.495 -4.287 49.597 1.00 50.28 302 ASN A C 1
ATOM 2463 O O . ASN A 1 302 ? -8.849 -3.906 48.623 1.00 50.28 302 ASN A O 1
ATOM 2467 N N . ALA A 1 303 ? -10.783 -3.963 49.752 1.00 42.50 303 ALA A N 1
ATOM 2468 C CA . ALA A 1 303 ? -11.392 -2.812 49.079 1.00 42.50 303 ALA A CA 1
ATOM 2469 C C . ALA A 1 303 ? -12.471 -2.150 49.957 1.00 42.50 303 ALA A C 1
ATOM 2471 O O . ALA A 1 303 ? -13.642 -2.091 49.600 1.00 42.50 303 ALA A O 1
ATOM 2472 N N . ALA A 1 304 ? -12.062 -1.631 51.116 1.00 47.94 304 ALA A N 1
ATOM 2473 C CA . ALA A 1 304 ? -12.876 -0.743 51.946 1.00 47.94 304 ALA A CA 1
ATOM 2474 C C . ALA A 1 304 ? -12.150 0.595 52.146 1.00 47.94 304 ALA A C 1
ATOM 2476 O O . ALA A 1 304 ? -11.747 0.920 53.252 1.00 47.94 304 ALA A O 1
ATOM 2477 N N . ALA A 1 305 ? -11.927 1.344 51.060 1.00 50.84 305 ALA A N 1
ATOM 2478 C CA . ALA A 1 305 ? -11.540 2.759 51.110 1.00 50.84 305 ALA A CA 1
ATOM 2479 C C . ALA A 1 305 ? -11.532 3.377 49.700 1.00 50.84 305 ALA A C 1
ATOM 2481 O O . ALA A 1 305 ? -10.454 3.554 49.146 1.00 50.84 305 ALA A O 1
ATOM 2482 N N . ASN A 1 306 ? -12.694 3.677 49.090 1.00 47.66 306 ASN A N 1
ATOM 2483 C CA . ASN A 1 306 ? -12.776 4.826 48.158 1.00 47.66 306 ASN A CA 1
ATOM 2484 C C . ASN A 1 306 ? -14.187 5.276 47.703 1.00 47.66 306 ASN A C 1
ATOM 2486 O O . ASN A 1 306 ? -14.349 5.753 46.582 1.00 47.66 306 ASN A O 1
ATOM 2490 N N . VAL A 1 307 ? -15.233 5.145 48.528 1.00 45.97 307 VAL A N 1
ATOM 2491 C CA . VAL A 1 307 ? -16.613 5.530 48.133 1.00 45.97 307 VAL A CA 1
ATOM 2492 C C . VAL A 1 307 ? -17.090 6.795 48.863 1.00 45.97 307 VAL A C 1
ATOM 2494 O O . VAL A 1 307 ? -18.196 6.834 49.377 1.00 45.97 307 VAL A O 1
ATOM 2497 N N . GLN A 1 308 ? -16.272 7.852 48.937 1.00 45.16 308 GLN A N 1
ATOM 2498 C CA . GLN A 1 308 ? -16.710 9.128 49.541 1.00 45.16 308 GLN A CA 1
ATOM 2499 C C . GLN A 1 308 ? -16.525 10.389 48.681 1.00 45.16 308 GLN A C 1
ATOM 2501 O O . GLN A 1 308 ? -16.747 11.484 49.180 1.00 45.16 308 GLN A O 1
ATOM 2506 N N . GLU A 1 309 ? -16.218 10.288 47.382 1.00 48.38 309 GLU A N 1
ATOM 2507 C CA . GLU A 1 309 ? -15.915 11.493 46.580 1.00 48.38 309 GLU A CA 1
ATOM 2508 C C . GLU A 1 309 ? -16.838 11.764 45.373 1.00 48.38 309 GLU A C 1
ATOM 2510 O O . GLU A 1 309 ? -16.465 12.509 44.472 1.00 48.38 309 GLU A O 1
ATOM 2515 N N . ILE A 1 310 ? -18.064 11.216 45.330 1.00 47.31 310 ILE A N 1
ATOM 2516 C CA . ILE A 1 310 ? -19.021 11.498 44.228 1.00 47.31 310 ILE A CA 1
ATOM 2517 C C . ILE A 1 310 ? -20.420 11.927 44.724 1.00 47.31 310 ILE A C 1
ATOM 2519 O O . ILE A 1 310 ? -21.411 11.719 44.037 1.00 47.31 310 ILE A O 1
ATOM 2523 N N . GLU A 1 311 ? -20.530 12.581 45.887 1.00 44.47 311 GLU A N 1
ATOM 2524 C CA . GLU A 1 311 ? -21.806 13.202 46.320 1.00 44.47 311 GLU A CA 1
ATOM 2525 C C . GLU A 1 311 ? -21.810 14.744 46.339 1.00 44.47 311 GLU A C 1
ATOM 2527 O O . GLU A 1 311 ? -22.847 15.352 46.583 1.00 44.47 311 GLU A O 1
ATOM 2532 N N . ASN A 1 312 ? -20.719 15.421 45.959 1.00 46.62 312 ASN A N 1
ATOM 2533 C CA . ASN A 1 312 ? -20.619 16.888 46.086 1.00 46.62 312 ASN A CA 1
ATOM 2534 C C . ASN A 1 312 ? -20.831 17.713 44.797 1.00 46.62 312 ASN A C 1
ATOM 2536 O O . ASN A 1 312 ? -20.364 18.847 44.727 1.00 46.62 312 ASN A O 1
ATOM 2540 N N . ILE A 1 313 ? -21.545 17.217 43.775 1.00 49.12 313 ILE A N 1
ATOM 2541 C CA . ILE A 1 313 ? -21.824 18.017 42.550 1.00 49.12 313 ILE A CA 1
ATOM 2542 C C . ILE A 1 313 ? -23.329 18.244 42.301 1.00 49.12 313 ILE A C 1
ATOM 2544 O O . ILE A 1 313 ? -23.718 18.773 41.266 1.00 49.12 313 ILE A O 1
ATOM 2548 N N . THR A 1 314 ? -24.228 17.904 43.232 1.00 46.25 314 THR A N 1
ATOM 2549 C CA . THR A 1 314 ? -25.681 18.107 42.999 1.00 46.25 314 THR A CA 1
ATOM 2550 C C . THR A 1 314 ? -26.425 18.785 44.144 1.00 46.25 314 THR A C 1
ATOM 2552 O O . THR A 1 314 ? -27.630 18.619 44.275 1.00 46.25 314 THR A O 1
ATOM 2555 N N . SER A 1 315 ? -25.733 19.615 44.924 1.00 48.38 315 SER A N 1
ATOM 2556 C CA . SER A 1 315 ? -26.369 20.502 45.905 1.00 48.38 315 SER A CA 1
ATOM 2557 C C . SER A 1 315 ? -25.616 21.829 45.965 1.00 48.38 315 SER A C 1
ATOM 2559 O O . SER A 1 315 ? -24.698 21.998 46.760 1.00 48.38 315 SER A O 1
ATOM 2561 N N . GLY A 1 316 ? -25.970 22.762 45.078 1.00 41.69 316 GLY A N 1
ATOM 2562 C CA . GLY A 1 316 ? -25.318 24.068 44.975 1.00 41.69 316 GLY A CA 1
ATOM 2563 C C . GLY A 1 316 ? -26.181 25.114 44.274 1.00 41.69 316 GLY A C 1
ATOM 2564 O O . GLY A 1 316 ? -25.898 25.465 43.137 1.00 41.69 316 GLY A O 1
ATOM 2565 N N . SER A 1 317 ? -27.205 25.564 45.002 1.00 43.88 317 SER A N 1
ATOM 2566 C CA . SER A 1 317 ? -27.907 26.858 44.949 1.00 43.88 317 SER A CA 1
ATOM 2567 C C . SER A 1 317 ? -28.557 27.364 43.652 1.00 43.88 317 SER A C 1
ATOM 2569 O O . SER A 1 317 ? -27.904 27.841 42.726 1.00 43.88 317 SER A O 1
ATOM 2571 N N . ILE A 1 318 ? -29.898 27.369 43.707 1.00 46.22 318 ILE A N 1
ATOM 2572 C CA . ILE A 1 318 ? -30.716 28.587 43.542 1.00 46.22 318 ILE A CA 1
ATOM 2573 C C . ILE A 1 318 ? -30.268 29.626 44.580 1.00 46.22 318 ILE A C 1
ATOM 2575 O O . ILE A 1 318 ? -29.965 29.205 45.724 1.00 46.22 318 ILE A O 1
#

Secondary structure (DSSP, 8-state):
-----------PPPP---PPPPP----------------PPP--------------------------------------PPPP----------------------SSSHHHHHHHHHHHHHHHHHHHHHHHHHH----HHHHHHHHHHHHHHTTS-HHHHHHHHHHTT-S--S---HHHHHHHHHHHHHHHHHHHHTT---S-HHHHHHHHHHHTTS-HHHHHHHHHHTTSS----PPPHHHHHHHHHHHHHHHHH-TT--HHHHHHHTT--HHHHHHHHHHHHHTT--TT------------S--SSSSTTS----

Sequence (318 aa):
MKYSEKAGGTKAKPPNLKMPAPTNFGQNVHHQIDRQNTQIGQIEPNSTDQLGQIDPKTEQNPPLTESDHSGQIEPNSSDQNPPLTESDHSGQIEPNSTDQNAHLTESDHSDYAEDEQKRNIIDKFQAMKDEFKQKGKFSAKEWNQIEEKIAKHLKVNRSKIYEWKKEFGLSRKAFYAEEERKHLVEKFNEMKAELTQAGLKNSYSNQIDEIVAKELGISFVTIYKWKSELGQIEPKHKHPHSKQMELMKRYYEIKDQIPKIIDKDIAKILKIGSATLVRWKRQFKRQQFHPNSVDGHSVEENAAANVQEIENITSGSI

Organism: Globodera rostochiensis (NCBI:txid31243)

Foldseek 3Di:
DDDDDDDDDDDDDDDDPDDDDDDDDDDDDDDDDDDDDDDDDDDDDDDDDDDDDDDDDDDDDDDDDDDDDDDDDDDDDDDDDDDDDDDDDDDDDDDDDDDDDDPDPPPDPPVVVVLVVLVVLLVQLVVQLVVVVVVDDDDPVVSVVSSQVSCVVSVHGSVVNVVSCVVVVVDPDPDDDLVRLVVLLVQLVVQLVVCVVVVPPDPCSVVSLCVSCVVSSHHSVSNVVSCCVVVVDPDPDDDPVVRLVVLVVVLVVVCVVPVPDDLCVSCVVSVHDSVVSVVSCVVVVVVPPPVPPCPDDDPDDDDDDDPDPPPPPPDDDD

pLDDT: mean 71.19, std 23.81, range [32.66, 98.25]

Radius of gyration: 38.91 Å; chains: 1; bounding box: 101×117×105 Å